Protein 8GBE (pdb70)

Nearest PDB structures (foldseek):
  8gbe-assembly1_A  TM=1.005E+00  e=2.875E-32  Eptesipox virus
  6kn0-assembly1_E  TM=8.855E-01  e=1.151E-07  Homo sapiens
  6kmv-assembly8_P  TM=8.126E-01  e=1.094E-07  Mus musculus
  6kn0-assembly2_F  TM=8.541E-01  e=4.917E-07  Homo sapiens
  6kmv-assembly13_a  TM=8.045E-01  e=4.455E-06  Mus musculus

Secondary structure (DSSP, 8-state):
-EEE---HHHHHHHHHS--HHHHHHHHHHHHHHHTTS-HHHHHHHHHHHHHHTT-HHHHHHHHHHHHHT-GGG--SHHHHHHHHHHT-STT----HHHHHHHHHHHHHHHTS-HHHHHHHHHHTT-HHHHHHHHHHHHHHHHHHTT--EEEEEE--GGGGSS---THHHHTTT-EEETTEEEE-GGGHHHHHHHHHHHHHHHHH-

Structure (mmCIF, N/CA/C/O backbone):
data_8GBE
#
_entry.id   8GBE
#
_cell.length_a   64.465
_cell.length_b   74.140
_cell.length_c   95.599
_cell.angle_alpha   90.000
_cell.angle_beta   90.000
_cell.angle_gamma   90.000
#
_symmetry.space_group_name_H-M   'C 2 2 21'
#
loop_
_entity.id
_entity.type
_entity.pdbx_description
1 polymer 'Protein A47'
2 water water
#
loop_
_atom_site.group_PDB
_atom_site.id
_atom_site.type_symbol
_atom_site.label_atom_id
_atom_site.label_alt_id
_atom_site.label_comp_id
_atom_site.label_asym_id
_atom_site.label_entity_id
_atom_site.label_seq_id
_atom_site.pdbx_PDB_ins_code
_atom_site.Cartn_x
_atom_site.Cartn_y
_atom_site.Cartn_z
_atom_site.occupancy
_atom_site.B_iso_or_equiv
_atom_site.auth_seq_id
_atom_site.auth_comp_id
_atom_site.auth_asym_id
_atom_site.auth_atom_id
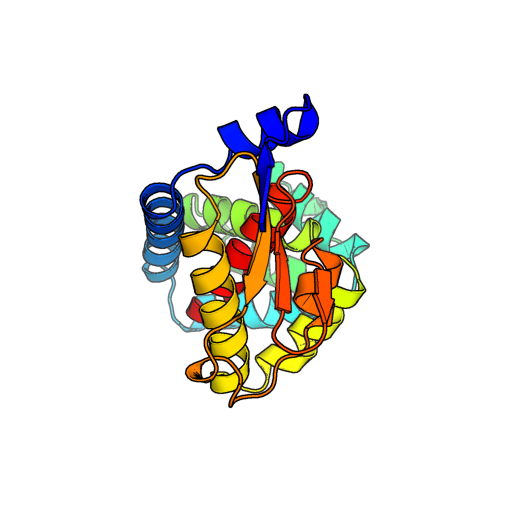_atom_site.pdbx_PDB_model_num
ATOM 1 N N . ASN A 1 3 ? 13.51263 56.65218 55.18162 1.000 75.13890 13 ASN A N 1
ATOM 2 C CA . ASN A 1 3 ? 12.09157 56.55847 55.49718 1.000 75.06008 13 ASN A CA 1
ATOM 3 C C . ASN A 1 3 ? 11.49423 55.38325 54.74834 1.000 65.17651 13 ASN A C 1
ATOM 4 O O . ASN A 1 3 ? 11.59716 55.33249 53.53133 1.000 55.44354 13 ASN A O 1
ATOM 9 N N . ALA A 1 4 ? 10.86830 54.45052 55.46928 1.000 61.33096 14 ALA A N 1
ATOM 10 C CA . ALA A 1 4 ? 10.21835 53.30544 54.84271 1.000 59.68863 14 ALA A CA 1
ATOM 11 C C . ALA A 1 4 ? 8.99300 52.90366 55.65086 1.000 61.13732 14 ALA A C 1
ATOM 12 O O . ALA A 1 4 ? 8.99476 52.99808 56.87931 1.000 58.96238 14 ALA A O 1
ATOM 14 N N . VAL A 1 5 ? 7.94813 52.45476 54.95925 1.000 58.26036 15 VAL A N 1
ATOM 15 C CA . VAL A 1 5 ? 6.73423 51.96803 55.61081 1.000 58.00898 15 VAL A CA 1
ATOM 16 C C . VAL A 1 5 ? 6.29246 50.68662 54.91950 1.000 52.83814 15 VAL A C 1
ATOM 17 O O . VAL A 1 5 ? 6.24204 50.62551 53.68625 1.000 43.04044 15 VAL A O 1
ATOM 21 N N . THR A 1 6 ? 5.97281 49.66487 55.71451 1.000 52.32527 16 THR A N 1
ATOM 22 C CA . THR A 1 6 ? 5.48695 48.40712 55.16460 1.000 56.17831 16 THR A CA 1
ATOM 23 C C . THR A 1 6 ? 4.27999 48.67161 54.28146 1.000 54.36233 16 THR A C 1
ATOM 24 O O . THR A 1 6 ? 3.41514 49.48565 54.61311 1.000 48.89819 16 THR A O 1
ATOM 28 N N . HIS A 1 7 ? 4.23032 47.97918 53.14404 1.000 49.27162 17 HIS A N 1
ATOM 29 C CA . HIS A 1 7 ? 3.24443 48.25839 52.09622 1.000 51.99360 17 HIS A CA 1
ATOM 30 C C . HIS A 1 7 ? 2.68855 46.91977 51.61527 1.000 43.02306 17 HIS A C 1
ATOM 31 O O . HIS A 1 7 ? 3.26353 46.28827 50.72578 1.000 40.50901 17 HIS A O 1
ATOM 38 N N . VAL A 1 8 ? 1.55070 46.51143 52.17425 1.000 39.54413 18 VAL A N 1
ATOM 39 C CA . VAL A 1 8 ? 0.92166 45.23671 51.83567 1.000 38.74602 18 VAL A CA 1
ATOM 40 C C . VAL A 1 8 ? -0.44422 45.51309 51.21715 1.000 39.51459 18 VAL A C 1
ATOM 41 O O . VAL A 1 8 ? -1.38650 45.89743 51.91353 1.000 42.63250 18 VAL A O 1
ATOM 45 N N . SER A 1 9 ? -0.55558 45.32678 49.90289 1.000 33.19859 19 SER A N 1
ATOM 46 C CA . SER A 1 9 ? -1.84287 45.22905 49.23680 1.000 34.99018 19 SER A CA 1
ATOM 47 C C . SER A 1 9 ? -1.77546 44.04071 48.31110 1.000 29.36794 19 SER A C 1
ATOM 48 O O . SER A 1 9 ? -0.69789 43.53214 48.04112 1.000 27.02145 19 SER A O 1
ATOM 51 N N . ALA A 1 10 ? -2.91696 43.61285 47.78320 1.000 27.03388 20 ALA A N 1
ATOM 52 C CA . ALA A 1 10 ? -2.85548 42.51380 46.82542 1.000 26.86574 20 ALA A CA 1
ATOM 53 C C . ALA A 1 10 ? -1.91874 42.86481 45.68442 1.000 23.51922 20 ALA A C 1
ATOM 54 O O . ALA A 1 10 ? -1.14445 42.02340 45.21094 1.000 24.75955 20 ALA A O 1
ATOM 56 N N . ASN A 1 11 ? -1.95156 44.11488 45.23270 1.000 22.98450 21 ASN A N 1
ATOM 57 C CA . ASN A 1 11 ? -1.14811 44.50683 44.07890 1.000 23.29575 21 ASN A CA 1
ATOM 58 C C . ASN A 1 11 ? 0.34477 44.52016 44.40977 1.000 21.83210 21 ASN A C 1
ATOM 59 O O . ASN A 1 11 ? 1.16375 44.04810 43.60892 1.000 21.06860 21 ASN A O 1
ATOM 64 N N . SER A 1 12 ? 0.72472 45.02509 45.58208 1.000 22.80115 22 SER A N 1
ATOM 65 C CA . SER A 1 12 ? 2.14021 44.96465 45.95532 1.000 22.70485 22 SER A CA 1
ATOM 66 C C . SER A 1 12 ? 2.60081 43.53217 46.18928 1.000 22.83145 22 SER A C 1
ATOM 67 O O . SER A 1 12 ? 3.73520 43.19657 45.81899 1.000 23.27654 22 SER A O 1
ATOM 70 N N . ILE A 1 13 ? 1.71690 42.67522 46.72005 1.000 23.68435 23 ILE A N 1
ATOM 71 C CA . ILE A 1 13 ? 2.06906 41.27064 46.90400 1.000 25.17342 23 ILE A CA 1
ATOM 72 C C . ILE A 1 13 ? 2.34219 40.59986 45.57553 1.000 22.99455 23 ILE A C 1
ATOM 73 O O . ILE A 1 13 ? 3.34942 39.88845 45.43850 1.000 24.83385 23 ILE A O 1
ATOM 78 N N . ARG A 1 14 ? 1.43227 40.75584 44.59856 1.000 21.55128 24 ARG A N 1
ATOM 79 C CA . ARG A 1 14 ? 1.64712 40.17987 43.27281 1.000 21.25668 24 ARG A CA 1
ATOM 80 C C . ARG A 1 14 ? 3.00892 40.55756 42.74099 1.000 20.37141 24 ARG A C 1
ATOM 81 O O . ARG A 1 14 ? 3.75200 39.70820 42.23127 1.000 23.55549 24 ARG A O 1
ATOM 89 N N . GLN A 1 15 ? 3.33337 41.83884 42.78814 1.000 19.25604 25 GLN A N 1
ATOM 90 C CA . GLN A 1 15 ? 4.57543 42.27546 42.16150 1.000 19.58908 25 GLN A CA 1
ATOM 91 C C . GLN A 1 15 ? 5.79745 41.85663 42.96563 1.000 20.38553 25 GLN A C 1
ATOM 92 O O . GLN A 1 15 ? 6.87597 41.65176 42.37395 1.000 23.87587 25 GLN A O 1
ATOM 98 N N . HIS A 1 16 ? 5.64288 41.63894 44.26616 1.000 21.09757 26 HIS A N 1
ATOM 99 C CA . HIS A 1 16 ? 6.73073 41.12527 45.09330 1.000 21.76511 26 HIS A CA 1
ATOM 100 C C . HIS A 1 16 ? 7.00136 39.65903 44.79998 1.000 23.62960 26 HIS A C 1
ATOM 101 O O . HIS A 1 16 ? 8.16273 39.23457 44.81255 1.000 26.71757 26 HIS A O 1
ATOM 108 N N . ILE A 1 17 ? 5.95331 38.86859 44.52240 1.000 23.36553 27 ILE A N 1
ATOM 109 C CA . ILE A 1 17 ? 6.18256 37.48213 44.11658 1.000 22.67532 27 ILE A CA 1
ATOM 110 C C . ILE A 1 17 ? 6.95447 37.45545 42.79557 1.000 23.33202 27 ILE A C 1
ATOM 111 O O . ILE A 1 17 ? 7.83771 36.60699 42.60999 1.000 27.75469 27 ILE A O 1
ATOM 116 N N . LEU A 1 18 ? 6.66552 38.38877 41.87210 1.000 22.13477 28 LEU A N 1
ATOM 117 C CA . LEU A 1 18 ? 7.38131 38.42942 40.59950 1.000 23.79947 28 LEU A CA 1
ATOM 118 C C . LEU A 1 18 ? 8.82574 38.89232 40.77879 1.000 26.09478 28 LEU A C 1
ATOM 119 O O . LEU A 1 18 ? 9.72383 38.37588 40.10378 1.000 28.39029 28 LEU A O 1
ATOM 124 N N . PHE A 1 19 ? 9.07159 39.87861 41.65093 1.000 21.96587 29 PHE A N 1
ATOM 125 C CA . PHE A 1 19 ? 10.39260 40.54982 41.73901 1.000 20.77044 29 PHE A CA 1
ATOM 126 C C . PHE A 1 19 ? 10.70297 40.77013 43.21266 1.000 23.35052 29 PHE A C 1
ATOM 127 O O . PHE A 1 19 ? 10.17937 41.70863 43.81556 1.000 23.92128 29 PHE A O 1
ATOM 135 N N . ASN A 1 20 ? 11.60374 39.94989 43.77416 1.000 22.66173 30 ASN A N 1
ATOM 136 C CA . ASN A 1 20 ? 12.02798 40.14753 45.16167 1.000 23.19501 30 ASN A CA 1
ATOM 137 C C . ASN A 1 20 ? 13.51136 39.89072 45.36903 1.000 23.41117 30 ASN A C 1
ATOM 138 O O . ASN A 1 20 ? 13.97350 39.95084 46.52133 1.000 26.46963 30 ASN A O 1
ATOM 143 N N . ASN A 1 21 ? 14.27915 39.61806 44.30753 1.000 24.14475 31 ASN A N 1
ATOM 144 C CA . ASN A 1 21 ? 15.66558 39.17529 44.47272 1.000 25.19546 31 ASN A CA 1
ATOM 145 C C . ASN A 1 21 ? 16.46538 39.68449 43.28237 1.000 25.12190 31 ASN A C 1
ATOM 146 O O . ASN A 1 21 ? 16.21399 39.25489 42.14984 1.000 26.05689 31 ASN A O 1
ATOM 151 N N . PHE A 1 22 ? 17.39772 40.60942 43.51454 1.000 24.30354 32 PHE A N 1
ATOM 152 C CA . PHE A 1 22 ? 18.12001 41.16543 42.38223 1.000 25.78931 32 PHE A CA 1
ATOM 153 C C . PHE A 1 22 ? 18.98211 40.11777 41.68055 1.000 28.42130 32 PHE A C 1
ATOM 154 O O . PHE A 1 22 ? 19.11197 40.15271 40.44249 1.000 29.71707 32 PHE A O 1
ATOM 162 N N . GLU A 1 23 ? 19.64058 39.24703 42.44375 1.000 34.94041 33 GLU A N 1
ATOM 163 C CA . GLU A 1 23 ? 20.50261 38.24286 41.82625 1.000 38.31943 33 GLU A CA 1
ATOM 164 C C . GLU A 1 23 ? 19.71570 37.38309 40.85246 1.000 36.65799 33 GLU A C 1
ATOM 165 O O . GLU A 1 23 ? 20.17382 37.10348 39.74058 1.000 34.90572 33 GLU A O 1
ATOM 171 N N . THR A 1 24 ? 18.50728 36.98686 41.24196 1.000 30.90780 34 THR A N 1
ATOM 172 C CA . THR A 1 24 ? 17.66269 36.17776 40.37878 1.000 32.05683 34 THR A CA 1
ATOM 173 C C . THR A 1 24 ? 17.25239 36.93600 39.12838 1.000 33.46190 34 THR A C 1
ATOM 174 O O . THR A 1 24 ? 17.29647 36.39505 38.01535 1.000 33.81065 34 THR A O 1
ATOM 178 N N . LEU A 1 25 ? 16.80943 38.18034 39.29567 1.000 28.11121 35 LEU A N 1
ATOM 179 C CA . LEU A 1 25 ? 16.45844 38.99688 38.14314 1.000 27.53078 35 LEU A CA 1
ATOM 180 C C . LEU A 1 25 ? 17.64599 39.15701 37.20447 1.000 31.35683 35 LEU A C 1
ATOM 181 O O . LEU A 1 25 ? 17.49856 39.05502 35.98062 1.000 29.08078 35 LEU A O 1
ATOM 186 N N . HIS A 1 26 ? 18.82824 39.39541 37.75784 1.000 31.76602 36 HIS A N 1
ATOM 187 C CA . HIS A 1 26 ? 19.98469 39.63047 36.90764 1.000 39.02560 36 HIS A CA 1
ATOM 188 C C . HIS A 1 26 ? 20.41983 38.35095 36.20494 1.000 40.46045 36 HIS A C 1
ATOM 189 O O . HIS A 1 26 ? 20.84438 38.39524 35.04419 1.000 39.89472 36 HIS A O 1
ATOM 196 N N . LYS A 1 27 ? 20.27900 37.20165 36.86284 1.000 42.36445 37 LYS A N 1
ATOM 197 C CA . LYS A 1 27 ? 20.59732 35.94725 36.18637 1.000 46.20197 37 LYS A CA 1
ATOM 198 C C . LYS A 1 27 ? 19.61302 35.66301 35.05666 1.000 42.87582 37 LYS A C 1
ATOM 199 O O . LYS A 1 27 ? 20.00464 35.15487 33.99782 1.000 44.20751 37 LYS A O 1
ATOM 205 N N . ASP A 1 28 ? 18.33332 35.99124 35.25666 1.000 34.16737 38 ASP A N 1
ATOM 206 C CA . ASP A 1 28 ? 17.35678 35.81607 34.19208 1.000 35.24762 38 ASP A CA 1
ATOM 207 C C . ASP A 1 28 ? 17.68910 36.70057 33.00268 1.000 36.15338 38 ASP A C 1
ATOM 208 O O . ASP A 1 28 ? 17.52181 36.29127 31.84882 1.000 37.96169 38 ASP A O 1
ATOM 213 N N . ILE A 1 29 ? 18.14224 37.93176 33.26358 1.000 32.12200 39 ILE A N 1
ATOM 214 C CA . ILE A 1 29 ? 18.48318 38.82328 32.16216 1.000 33.05531 39 ILE A CA 1
ATOM 215 C C . ILE A 1 29 ? 19.72752 38.32983 31.43961 1.000 36.80970 39 ILE A C 1
ATOM 216 O O . ILE A 1 29 ? 19.79531 38.35436 30.20384 1.000 37.89163 39 ILE A O 1
ATOM 221 N N . GLN A 1 30 ? 20.72994 37.88227 32.19141 1.000 40.45388 40 GLN A N 1
ATOM 222 C CA . GLN A 1 30 ? 21.92070 37.30853 31.57306 1.000 45.78412 40 GLN A CA 1
ATOM 223 C C . GLN A 1 30 ? 21.57029 36.13459 30.66667 1.000 48.09708 40 GLN A C 1
ATOM 224 O O . GLN A 1 30 ? 22.21227 35.94000 29.62571 1.000 50.29888 40 GLN A O 1
ATOM 230 N N . SER A 1 31 ? 20.55318 35.35035 31.03098 1.000 43.57845 41 SER A N 1
ATOM 231 C CA . SER A 1 31 ? 20.19673 34.20205 30.20582 1.000 45.55888 41 SER A CA 1
ATOM 232 C C . SER A 1 31 ? 19.58584 34.63961 28.88444 1.000 44.76534 41 SER A C 1
ATOM 233 O O . SER A 1 31 ? 19.70668 33.92758 27.88276 1.000 47.09693 41 SER A O 1
ATOM 236 N N . LYS A 1 32 ? 18.93281 35.80513 28.86029 1.000 37.11506 42 LYS A N 1
ATOM 237 C CA . LYS A 1 32 ? 18.44236 36.35397 27.60199 1.000 40.20220 42 LYS A CA 1
ATOM 238 C C . LYS A 1 32 ? 19.57101 36.96677 26.79516 1.000 41.72642 42 LYS A C 1
ATOM 239 O O . LYS A 1 32 ? 19.54206 36.92055 25.56246 1.000 47.64980 42 LYS A O 1
ATOM 245 N N . ILE A 1 33 ? 20.57309 37.52970 27.46796 1.000 44.73185 43 ILE A N 1
ATOM 246 C CA . ILE A 1 33 ? 21.67674 38.17697 26.76638 1.000 54.01657 43 ILE A CA 1
ATOM 247 C C . ILE A 1 33 ? 22.60218 37.14531 26.12874 1.000 60.11705 43 ILE A C 1
ATOM 248 O O . ILE A 1 33 ? 23.11714 37.35469 25.02285 1.000 62.42101 43 ILE A O 1
ATOM 253 N N . ASP A 1 34 ? 22.83497 36.02001 26.81001 1.000 56.74101 44 ASP A N 1
ATOM 254 C CA . ASP A 1 34 ? 23.61249 34.94358 26.19980 1.000 63.15916 44 ASP A CA 1
ATOM 255 C C . ASP A 1 34 ? 22.89179 34.37026 24.99093 1.000 61.61878 44 ASP A C 1
ATOM 256 O O . ASP A 1 34 ? 23.52964 33.85066 24.06817 1.000 61.34150 44 ASP A O 1
ATOM 261 N N . LEU A 1 35 ? 21.56388 34.44784 24.99352 1.000 56.93571 45 LEU A N 1
ATOM 262 C CA . LEU A 1 35 ? 20.76993 34.09248 23.82548 1.000 52.23908 45 LEU A CA 1
ATOM 263 C C . LEU A 1 35 ? 21.04991 35.04246 22.66141 1.000 50.69256 45 LEU A C 1
ATOM 264 O O . LEU A 1 35 ? 21.14450 34.60750 21.50903 1.000 53.48021 45 LEU A O 1
ATOM 269 N N . VAL A 1 36 ? 21.18414 36.34352 22.94544 1.000 44.48169 46 VAL A N 1
ATOM 270 C CA . VAL A 1 36 ? 21.58143 37.31474 21.92527 1.000 48.89061 46 VAL A CA 1
ATOM 271 C C . VAL A 1 36 ? 22.93588 36.96320 21.33278 1.000 53.68523 46 VAL A C 1
ATOM 272 O O . VAL A 1 36 ? 23.16635 37.14454 20.13140 1.000 55.89599 46 VAL A O 1
ATOM 276 N N . ASN A 1 37 ? 23.86198 36.47683 22.16581 1.000 55.92920 47 ASN A N 1
ATOM 277 C CA . ASN A 1 37 ? 25.18766 36.09693 21.68798 1.000 61.84055 47 ASN A CA 1
ATOM 278 C C . ASN A 1 37 ? 25.12883 34.98742 20.65366 1.000 63.59813 47 ASN A C 1
ATOM 279 O O . ASN A 1 37 ? 26.16093 34.65112 20.06698 1.000 68.80399 47 ASN A O 1
ATOM 284 N N . THR A 1 38 ? 23.95428 34.40969 20.42726 1.000 66.16000 48 THR A N 1
ATOM 285 C CA . THR A 1 38 ? 23.75924 33.41519 19.38561 1.000 70.47833 48 THR A CA 1
ATOM 286 C C . THR A 1 38 ? 23.49509 34.03859 18.01317 1.000 71.72875 48 THR A C 1
ATOM 287 O O . THR A 1 38 ? 23.62698 33.34312 16.99853 1.000 78.44944 48 THR A O 1
ATOM 291 N N . PHE A 1 39 ? 23.20562 35.34011 17.95210 1.000 59.70972 49 PHE A N 1
ATOM 292 C CA . PHE A 1 39 ? 22.92829 36.03903 16.70114 1.000 56.61145 49 PHE A CA 1
ATOM 293 C C . PHE A 1 39 ? 24.21434 36.59131 16.09178 1.000 57.25170 49 PHE A C 1
ATOM 294 O O . PHE A 1 39 ? 25.15403 36.96102 16.80234 1.000 56.26792 49 PHE A O 1
ATOM 302 N N . THR A 1 40 ? 24.22637 36.69394 14.76098 1.000 52.90564 50 THR A N 1
ATOM 303 C CA . THR A 1 40 ? 25.28803 37.40846 14.07247 1.000 57.93222 50 THR A CA 1
ATOM 304 C C . THR A 1 40 ? 25.14545 38.90851 14.31116 1.000 62.82998 50 THR A C 1
ATOM 305 O O . THR A 1 40 ? 24.05714 39.39294 14.63165 1.000 63.30709 50 THR A O 1
ATOM 309 N N . PRO A 1 41 ? 26.23486 39.67014 14.16284 1.000 62.42396 51 PRO A N 1
ATOM 310 C CA . PRO A 1 41 ? 26.12918 41.12888 14.34242 1.000 60.25558 51 PRO A CA 1
ATOM 311 C C . PRO A 1 41 ? 25.15732 41.78461 13.37952 1.000 55.13457 51 PRO A C 1
ATOM 312 O O . PRO A 1 41 ? 24.50232 42.77116 13.73743 1.000 50.23209 51 PRO A O 1
ATOM 316 N N . GLN A 1 42 ? 25.04339 41.26205 12.16119 1.000 54.31401 52 GLN A N 1
ATOM 317 C CA . GLN A 1 42 ? 24.10544 41.83504 11.20706 1.000 57.41318 52 GLN A CA 1
ATOM 318 C C . GLN A 1 42 ? 22.66361 41.57426 11.62818 1.000 51.49274 52 GLN A C 1
ATOM 319 O O . GLN A 1 42 ? 21.79180 42.42249 11.41779 1.000 52.71857 52 GLN A O 1
ATOM 325 N N . THR A 1 43 ? 22.40085 40.41897 12.24629 1.000 51.50232 53 THR A N 1
ATOM 326 C CA . THR A 1 43 ? 21.06911 40.13121 12.78295 1.000 49.76376 53 THR A CA 1
ATOM 327 C C . THR A 1 43 ? 20.73342 41.04705 13.95524 1.000 44.10284 53 THR A C 1
ATOM 328 O O . THR A 1 43 ? 19.63861 41.63294 14.01507 1.000 40.37355 53 THR A O 1
ATOM 332 N N . LYS A 1 44 ? 21.65348 41.15816 14.91656 1.000 39.01161 54 LYS A N 1
ATOM 333 C CA . LYS A 1 44 ? 21.44994 42.06586 16.04457 1.000 41.74510 54 LYS A CA 1
ATOM 334 C C . LYS A 1 44 ? 21.17492 43.48134 15.56104 1.000 40.27216 54 LYS A C 1
ATOM 335 O O . LYS A 1 44 ? 20.27501 44.15869 16.07368 1.000 35.48703 54 LYS A O 1
ATOM 341 N N . ASN A 1 45 ? 21.92497 43.92563 14.55250 1.000 41.26953 55 ASN A N 1
ATOM 342 C CA . ASN A 1 45 ? 21.78059 45.27373 14.01792 1.000 42.74899 55 ASN A CA 1
ATOM 343 C C . ASN A 1 45 ? 20.42742 45.46123 13.34317 1.000 40.53511 55 ASN A C 1
ATOM 344 O O . ASN A 1 45 ? 19.74821 46.47186 13.56068 1.000 39.05745 55 ASN A O 1
ATOM 349 N N . LEU A 1 46 ? 20.03091 44.50209 12.50317 1.000 38.23479 56 LEU A N 1
ATOM 350 C CA . LEU A 1 46 ? 18.73407 44.57771 11.83190 1.000 40.54617 56 LEU A CA 1
ATOM 351 C C . LEU A 1 46 ? 17.59945 44.65502 12.84504 1.000 37.12281 56 LEU A C 1
ATOM 352 O O . LEU A 1 46 ? 16.69517 45.49447 12.72782 1.000 39.02823 56 LEU A O 1
ATOM 357 N N . ILE A 1 47 ? 17.64287 43.79579 13.86606 1.000 37.45180 57 ILE A N 1
ATOM 358 C CA . ILE A 1 47 ? 16.58212 43.75431 14.87177 1.000 33.50705 57 ILE A CA 1
ATOM 359 C C . ILE A 1 47 ? 16.53374 45.05477 15.66399 1.000 38.17936 57 ILE A C 1
ATOM 360 O O . ILE A 1 47 ? 15.46838 45.66414 15.83685 1.000 33.75270 57 ILE A O 1
ATOM 365 N N . PHE A 1 48 ? 17.68391 45.47968 16.19257 1.000 35.11268 58 PHE A N 1
ATOM 366 C CA . PHE A 1 48 ? 17.72208 46.69314 17.00750 1.000 39.11363 58 PHE A CA 1
ATOM 367 C C . PHE A 1 48 ? 17.20756 47.89686 16.22935 1.000 36.62993 58 PHE A C 1
ATOM 368 O O . PHE A 1 48 ? 16.35669 48.65478 16.71872 1.000 37.12557 58 PHE A O 1
ATOM 376 N N . ARG A 1 49 ? 17.71014 48.09843 15.01107 1.000 36.29694 59 ARG A N 1
ATOM 377 C CA . ARG A 1 49 ? 17.30693 49.29267 14.27581 1.000 35.98257 59 ARG A CA 1
ATOM 378 C C . ARG A 1 49 ? 15.84574 49.21314 13.84010 1.000 35.56885 59 ARG A C 1
ATOM 379 O O . ARG A 1 49 ? 15.11216 50.20468 13.93887 1.000 36.04039 59 ARG A O 1
ATOM 387 N N . ASN A 1 50 ? 15.38295 48.03321 13.41082 1.000 31.91650 60 ASN A N 1
ATOM 388 C CA . ASN A 1 50 ? 13.97147 47.92018 13.04386 1.000 30.52523 60 ASN A CA 1
ATOM 389 C C . ASN A 1 50 ? 13.04718 48.10021 14.24936 1.000 28.04938 60 ASN A C 1
ATOM 390 O O . ASN A 1 50 ? 11.98164 48.70162 14.10741 1.000 27.36840 60 ASN A O 1
ATOM 395 N N . LEU A 1 51 ? 13.40158 47.54473 15.42620 1.000 27.21633 61 LEU A N 1
ATOM 396 C CA . LEU A 1 51 ? 12.56029 47.71466 16.61395 1.000 25.19383 61 LEU A CA 1
ATOM 397 C C . LEU A 1 51 ? 12.41261 49.17988 17.00511 1.000 31.35050 61 LEU A C 1
ATOM 398 O O . LEU A 1 51 ? 11.34963 49.59430 17.47420 1.000 27.25593 61 LEU A O 1
ATOM 403 N N . LEU A 1 52 ? 13.48155 49.97411 16.85528 1.000 30.53418 62 LEU A N 1
ATOM 404 C CA . LEU A 1 52 ? 13.37551 51.38398 17.21178 1.000 28.67582 62 LEU A CA 1
ATOM 405 C C . LEU A 1 52 ? 12.36812 52.11999 16.34332 1.000 31.31782 62 LEU A C 1
ATOM 406 O O . LEU A 1 52 ? 11.77206 53.10451 16.78697 1.000 37.44337 62 LEU A O 1
ATOM 411 N N . ILE A 1 53 ? 12.16625 51.67311 15.10745 1.000 28.53226 63 ILE A N 1
ATOM 412 C CA . ILE A 1 53 ? 11.12974 52.25482 14.26958 1.000 29.81274 63 ILE A CA 1
ATOM 413 C C . ILE A 1 53 ? 9.75881 51.71893 14.65142 1.000 27.02828 63 ILE A C 1
ATOM 414 O O . ILE A 1 53 ? 8.76795 52.45908 14.68594 1.000 27.07945 63 ILE A O 1
ATOM 419 N N . VAL A 1 54 ? 9.66125 50.42542 14.95296 1.000 24.82129 64 VAL A N 1
ATOM 420 C CA . VAL A 1 54 ? 8.35916 49.85390 15.26332 1.000 22.96688 64 VAL A CA 1
ATOM 421 C C . VAL A 1 54 ? 7.75844 50.49628 16.50690 1.000 25.40898 64 VAL A C 1
ATOM 422 O O . VAL A 1 54 ? 6.54211 50.70751 16.57807 1.000 23.93244 64 VAL A O 1
ATOM 426 N N . ILE A 1 55 ? 8.59276 50.83608 17.49280 1.000 26.91760 65 ILE A N 1
ATOM 427 C CA . ILE A 1 55 ? 8.04943 51.42471 18.72119 1.000 27.93376 65 ILE A CA 1
ATOM 428 C C . ILE A 1 55 ? 7.54634 52.85704 18.53730 1.000 27.89407 65 ILE A C 1
ATOM 429 O O . ILE A 1 55 ? 6.92671 53.40823 19.45344 1.000 33.72784 65 ILE A O 1
ATOM 434 N N . THR A 1 56 ? 7.73360 53.46435 17.35409 1.000 25.73830 66 THR A N 1
ATOM 435 C CA . THR A 1 56 ? 7.01448 54.70890 17.06101 1.000 25.49614 66 THR A CA 1
ATOM 436 C C . THR A 1 56 ? 5.50152 54.54103 16.95972 1.000 25.36071 66 THR A C 1
ATOM 437 O O . THR A 1 56 ? 4.78733 55.54758 16.94405 1.000 27.65052 66 THR A O 1
ATOM 441 N N . ASN A 1 57 ? 4.97251 53.31277 16.86226 1.000 22.69904 67 ASN A N 1
ATOM 442 C CA . ASN A 1 57 ? 3.53815 53.13292 16.69479 1.000 21.25030 67 ASN A CA 1
ATOM 443 C C . ASN A 1 57 ? 3.10949 51.90636 17.49244 1.000 20.33287 67 ASN A C 1
ATOM 444 O O . ASN A 1 57 ? 3.47181 50.76978 17.14869 1.000 21.15408 67 ASN A O 1
ATOM 449 N N . SER A 1 58 ? 2.38038 52.14346 18.58519 1.000 18.65702 68 SER A N 1
ATOM 450 C CA . SER A 1 58 ? 1.95013 51.06654 19.46485 1.000 17.83576 68 SER A CA 1
ATOM 451 C C . SER A 1 58 ? 1.11164 50.03487 18.73767 1.000 18.91871 68 SER A C 1
ATOM 452 O O . SER A 1 58 ? 1.15208 48.86630 19.11208 1.000 17.88580 68 SER A O 1
ATOM 455 N N . TYR A 1 59 ? 0.35210 50.44653 17.70964 1.000 17.99751 69 TYR A N 1
ATOM 456 C CA . TYR A 1 59 ? -0.49998 49.51681 16.99664 1.000 16.49565 69 TYR A CA 1
ATOM 457 C C . TYR A 1 59 ? 0.35978 48.51843 16.24327 1.000 16.40138 69 TYR A C 1
ATOM 458 O O . TYR A 1 59 ? 0.12618 47.28433 16.32870 1.000 16.94219 69 TYR A O 1
ATOM 467 N N . HIS A 1 60 ? 1.35477 49.01038 15.50634 1.000 16.07595 70 HIS A N 1
ATOM 468 C CA . HIS A 1 60 ? 2.21733 48.08420 14.78058 1.000 17.17321 70 HIS A CA 1
ATOM 469 C C . HIS A 1 60 ? 3.03085 47.21237 15.71570 1.000 16.47258 70 HIS A C 1
ATOM 470 O O . HIS A 1 60 ? 3.25454 46.03827 15.40998 1.000 17.26549 70 HIS A O 1
ATOM 477 N N . LEU A 1 61 ? 3.48515 47.76000 16.84737 1.000 17.56095 71 LEU A N 1
ATOM 478 C CA . LEU A 1 61 ? 4.23135 46.96151 17.81545 1.000 16.36774 71 LEU A CA 1
ATOM 479 C C . LEU A 1 61 ? 3.36297 45.84098 18.36852 1.000 16.91538 71 LEU A C 1
ATOM 480 O O . LEU A 1 61 ? 3.84426 44.70904 18.54557 1.000 16.89226 71 LEU A O 1
ATOM 485 N N . GLN A 1 62 ? 2.07696 46.12073 18.65174 1.000 16.20911 72 GLN A N 1
ATOM 486 C CA . GLN A 1 62 ? 1.20034 45.06763 19.14733 1.000 16.49931 72 GLN A CA 1
ATOM 487 C C . GLN A 1 62 ? 1.03479 43.95417 18.11094 1.000 16.41166 72 GLN A C 1
ATOM 488 O O . GLN A 1 62 ? 0.94587 42.76985 18.46196 1.000 17.07763 72 GLN A O 1
ATOM 494 N N . ASN A 1 63 ? 0.93483 44.31158 16.83586 1.000 15.89076 73 ASN A N 1
ATOM 495 C CA . ASN A 1 63 ? 0.75375 43.29527 15.81083 1.000 15.28383 73 ASN A CA 1
ATOM 496 C C . ASN A 1 63 ? 1.99211 42.43883 15.65513 1.000 17.11084 73 ASN A C 1
ATOM 497 O O . ASN A 1 63 ? 1.87411 41.22688 15.38831 1.000 16.73275 73 ASN A O 1
ATOM 502 N N . LEU A 1 64 ? 3.17201 43.04173 15.80575 1.000 16.96643 74 LEU A N 1
ATOM 503 C CA . LEU A 1 64 ? 4.42339 42.26991 15.85459 1.000 17.00925 74 LEU A CA 1
ATOM 504 C C . LEU A 1 64 ? 4.38822 41.26029 16.99541 1.000 15.37549 74 LEU A C 1
ATOM 505 O O . LEU A 1 64 ? 4.75708 40.07877 16.79773 1.000 16.70970 74 LEU A O 1
ATOM 510 N N . LEU A 1 65 ? 3.93547 41.68483 18.20509 1.000 16.52060 75 LEU A N 1
ATOM 511 C CA . LEU A 1 65 ? 3.85730 40.74887 19.32690 1.000 15.65051 75 LEU A CA 1
ATOM 512 C C . LEU A 1 65 ? 2.89270 39.61911 19.01948 1.000 17.08497 75 LEU A C 1
ATOM 513 O O . LEU A 1 65 ? 3.19331 38.44893 19.29640 1.000 18.09352 75 LEU A O 1
ATOM 518 N N . ASP A 1 66 ? 1.72064 39.9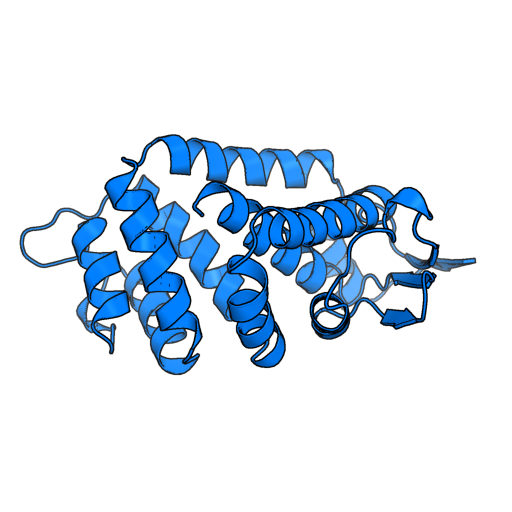3675 18.44150 1.000 17.29006 76 ASP A N 1
ATOM 519 C CA . ASP A 1 66 ? 0.76210 38.88106 18.12970 1.000 17.10843 76 ASP A CA 1
ATOM 520 C C . ASP A 1 66 ? 1.33661 37.90974 17.10216 1.000 19.16128 76 ASP A C 1
ATOM 521 O O . ASP A 1 66 ? 1.13355 36.68874 17.21373 1.000 19.98272 76 ASP A O 1
ATOM 526 N N . ALA A 1 67 ? 2.05960 38.42498 16.09348 1.000 17.72570 77 ALA A N 1
ATOM 527 C CA . ALA A 1 67 ? 2.64038 37.54313 15.07721 1.000 18.49347 77 ALA A CA 1
ATOM 528 C C . ALA A 1 67 ? 3.63067 36.58739 15.71673 1.000 19.45134 77 ALA A C 1
ATOM 529 O O . ALA A 1 67 ? 3.65331 35.38493 15.39609 1.000 19.90343 77 ALA A O 1
ATOM 531 N N . LEU A 1 68 ? 4.44574 37.09799 16.65199 1.000 18.26638 78 LEU A N 1
ATOM 532 C CA . LEU A 1 68 ? 5.44993 36.25768 17.30904 1.000 17.61547 78 LEU A CA 1
ATOM 533 C C . LEU A 1 68 ? 4.78393 35.20296 18.18272 1.000 20.27850 78 LEU A C 1
ATOM 534 O O . LEU A 1 68 ? 5.16088 34.00797 18.16162 1.000 21.99961 78 LEU A O 1
ATOM 539 N N . GLU A 1 69 ? 3.81552 35.63153 18.98191 1.000 20.12321 79 GLU A N 1
ATOM 540 C CA . GLU A 1 69 ? 3.23667 34.73042 19.97264 1.000 19.23050 79 GLU A CA 1
ATOM 541 C C . GLU A 1 69 ? 2.38412 33.66918 19.30432 1.000 24.85447 79 GLU A C 1
ATOM 542 O O . GLU A 1 69 ? 2.29305 32.55043 19.80969 1.000 25.63604 79 GLU A O 1
ATOM 548 N N . GLN A 1 70 ? 1.72636 34.00727 18.19983 1.000 22.75523 80 GLN A N 1
ATOM 549 C CA . GLN A 1 70 ? 0.87935 33.06731 17.48100 1.000 22.96607 80 GLN A CA 1
ATOM 550 C C . GLN A 1 70 ? 1.59068 32.39602 16.32480 1.000 22.67972 80 GLN A C 1
ATOM 551 O O . GLN A 1 70 ? 0.98714 31.53271 15.66088 1.000 24.33548 80 GLN A O 1
ATOM 557 N N . LEU A 1 71 ? 2.86770 32.71708 16.09636 1.000 22.36234 81 LEU A N 1
ATOM 558 C CA . LEU A 1 71 ? 3.63211 32.14140 14.98359 1.000 21.46334 81 LEU A CA 1
ATOM 559 C C . LEU A 1 71 ? 2.89925 32.40117 13.67869 1.000 21.27684 81 LEU A C 1
ATOM 560 O O . LEU A 1 71 ? 2.75576 31.52150 12.82190 1.000 24.19715 81 LEU A O 1
ATOM 565 N N . GLU A 1 72 ? 2.37016 33.63197 13.54302 1.000 21.59501 82 GLU A N 1
ATOM 566 C CA . GLU A 1 72 ? 1.47878 33.96231 12.43737 1.000 23.60758 82 GLU A CA 1
ATOM 567 C C . GLU A 1 72 ? 1.97682 35.25438 11.80658 1.000 21.65248 82 GLU A C 1
ATOM 568 O O . GLU A 1 72 ? 1.56594 36.36069 12.18938 1.000 20.69739 82 GLU A O 1
ATOM 574 N N . PRO A 1 73 ? 2.88204 35.14794 10.84232 1.000 21.24250 83 PRO A N 1
ATOM 575 C CA . PRO A 1 73 ? 3.40678 36.34141 10.17130 1.000 24.37679 83 PRO A CA 1
ATOM 576 C C . PRO A 1 73 ? 2.34967 37.14529 9.42896 1.000 24.72874 83 PRO A C 1
ATOM 577 O O . PRO A 1 73 ? 2.61567 38.30492 9.09507 1.000 24.98819 83 PRO A O 1
ATOM 581 N N . MET A 1 74 ? 1.16436 36.57696 9.17714 1.000 21.79388 84 MET A N 1
ATOM 582 C CA . MET A 1 74 ? 0.09479 37.33397 8.52829 1.000 22.20912 84 MET A CA 1
ATOM 583 C C . MET A 1 74 ? -0.37290 38.51472 9.35412 1.000 23.12798 84 MET A C 1
ATOM 584 O O . MET A 1 74 ? -1.03898 39.40523 8.81289 1.000 22.65019 84 MET A O 1
ATOM 589 N N . TYR A 1 75 ? -0.06233 38.52572 10.65614 1.000 20.67417 85 TYR A N 1
ATOM 590 C CA . TYR A 1 75 ? -0.59192 39.57066 11.52729 1.000 18.01934 85 TYR A CA 1
ATOM 591 C C . TYR A 1 75 ? 0.20005 40.87201 11.51311 1.000 20.34902 85 TYR A C 1
ATOM 592 O O . TYR A 1 75 ? -0.31930 41.86431 12.03951 1.000 20.06262 85 TYR A O 1
ATOM 601 N N . VAL A 1 76 ? 1.40522 40.92467 10.94342 1.000 18.58470 86 VAL A N 1
ATOM 602 C CA . VAL A 1 76 ? 2.13524 42.20508 10.96988 1.000 19.83969 86 VAL A CA 1
ATOM 603 C C . VAL A 1 76 ? 1.54321 43.20509 9.98752 1.000 18.80836 86 VAL A C 1
ATOM 604 O O . VAL A 1 76 ? 0.93870 42.85848 8.95664 1.000 20.00321 86 VAL A O 1
ATOM 608 N N . THR A 1 77 ? 1.71893 44.48122 10.32701 1.000 18.08903 87 THR A N 1
ATOM 609 C CA . THR A 1 77 ? 1.07309 45.56851 9.60367 1.000 18.86535 87 THR A CA 1
ATOM 610 C C . THR A 1 77 ? 2.06242 46.64399 9.16410 1.000 18.57233 87 THR A C 1
ATOM 611 O O . THR A 1 77 ? 1.62934 47.71289 8.73759 1.000 20.94675 87 THR A O 1
ATOM 615 N N . ASP A 1 78 ? 3.35614 46.35294 9.20781 1.000 21.03552 88 ASP A N 1
ATOM 616 C CA . ASP A 1 78 ? 4.39284 47.28849 8.77677 1.000 20.57923 88 ASP A CA 1
ATOM 617 C C . ASP A 1 78 ? 5.61958 46.52679 8.27728 1.000 21.79879 88 ASP A C 1
ATOM 618 O O . ASP A 1 78 ? 5.85663 45.37789 8.65486 1.000 21.52357 88 ASP A O 1
ATOM 623 N N . ALA A 1 79 ? 6.39989 47.18450 7.40095 1.000 24.01332 89 ALA A N 1
ATOM 624 C CA . ALA A 1 79 ? 7.54797 46.55316 6.76191 1.000 21.84402 89 ALA A CA 1
ATOM 625 C C . ALA A 1 79 ? 8.73668 46.39338 7.70723 1.000 21.40673 89 ALA A C 1
ATOM 626 O O . ALA A 1 79 ? 9.60576 45.56990 7.43999 1.000 24.05415 89 ALA A O 1
ATOM 6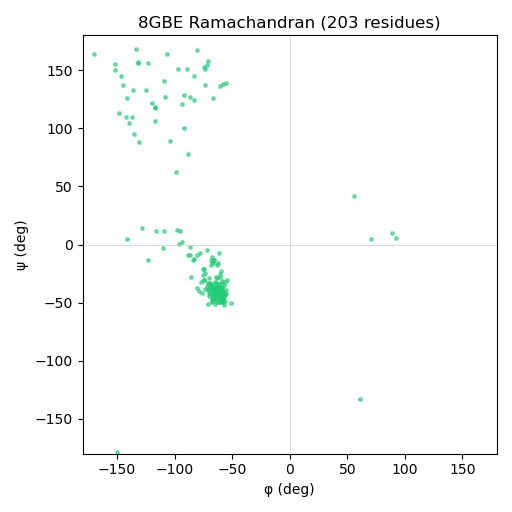28 N N . TYR A 1 80 ? 8.80976 47.16588 8.79962 1.000 23.51816 90 TYR A N 1
ATOM 629 C CA . TYR A 1 80 ? 9.91755 47.01268 9.73087 1.000 22.36763 90 TYR A CA 1
ATOM 630 C C . TYR A 1 80 ? 9.71802 45.76601 10.58868 1.000 20.95386 90 TYR A C 1
ATOM 631 O O . TYR A 1 80 ? 10.64064 44.95634 10.76126 1.000 22.31929 90 TYR A O 1
ATOM 640 N N . SER A 1 81 ? 8.47947 45.54297 11.02990 1.000 21.29737 91 SER A N 1
ATOM 641 C CA . SER A 1 81 ? 8.17138 44.29529 11.70391 1.000 20.52843 91 SER A CA 1
ATOM 642 C C . SER A 1 81 ? 8.30224 43.11954 10.75069 1.000 20.92921 91 SER A C 1
ATOM 643 O O . SER A 1 81 ? 8.77872 42.04043 11.15091 1.000 20.71378 91 SER A O 1
ATOM 646 N N . GLU A 1 82 ? 7.85280 43.28393 9.50332 1.000 21.34030 92 GLU A N 1
ATOM 647 C CA . GLU A 1 82 ? 8.02285 42.19536 8.53699 1.000 20.10601 92 GLU A CA 1
ATOM 648 C C . GLU A 1 82 ? 9.49474 41.81240 8.39280 1.000 24.40041 92 GLU A C 1
ATOM 649 O O . GLU A 1 82 ? 9.83771 40.62187 8.36262 1.000 21.54917 92 GLU A O 1
ATOM 655 N N . ALA A 1 83 ? 10.38171 42.80222 8.31833 1.000 22.23892 93 ALA A N 1
ATOM 656 C CA . ALA A 1 83 ? 11.80801 42.51165 8.17810 1.000 22.97896 93 ALA A CA 1
ATOM 657 C C . ALA A 1 83 ? 12.34399 41.72717 9.37026 1.000 22.86303 93 ALA A C 1
ATOM 658 O O . ALA A 1 83 ? 13.17392 40.81873 9.21683 1.000 23.98206 93 ALA A O 1
ATOM 660 N N . ILE A 1 84 ? 11.89537 42.06781 10.58433 1.000 22.34189 94 ILE A N 1
ATOM 661 C CA . ILE A 1 84 ? 12.28290 41.29277 11.75799 1.000 23.18015 94 ILE A CA 1
ATOM 662 C C . ILE A 1 84 ? 11.85027 39.84201 11.61356 1.000 21.88359 94 ILE A C 1
ATOM 663 O O . ILE A 1 84 ? 12.64127 38.91123 11.86121 1.000 24.34052 94 ILE A O 1
ATOM 668 N N . LEU A 1 85 ? 10.59523 39.62311 11.21280 1.000 21.12361 95 LEU A N 1
ATOM 669 C CA . LEU A 1 85 ? 10.11981 38.24361 11.07222 1.000 21.35824 95 LEU A CA 1
ATOM 670 C C . LEU A 1 85 ? 10.89081 37.50831 9.98805 1.000 22.75763 95 LEU A C 1
ATOM 671 O O . LEU A 1 85 ? 11.17735 36.31376 10.13556 1.000 23.12513 95 LEU A O 1
ATOM 676 N N . ASN A 1 86 ? 11.22121 38.19236 8.89935 1.000 21.64988 96 ASN A N 1
ATOM 677 C CA . ASN A 1 86 ? 11.99325 37.53557 7.84010 1.000 24.44925 96 ASN A CA 1
ATOM 678 C C . ASN A 1 86 ? 13.35810 37.12127 8.35495 1.000 26.92349 96 ASN A C 1
ATOM 679 O O . ASN A 1 86 ? 13.83933 36.04005 8.02066 1.000 29.34496 96 ASN A O 1
ATOM 684 N N . GLU A 1 87 ? 13.97740 37.94157 9.21203 1.000 25.28209 97 GLU A N 1
ATOM 685 C CA . GLU A 1 87 ? 15.31955 37.62416 9.68743 1.000 27.67777 97 GLU A CA 1
ATOM 686 C C . GLU A 1 87 ? 15.32593 36.41487 10.60808 1.000 31.94832 97 GLU A C 1
ATOM 687 O O . GLU A 1 87 ? 16.28706 35.63536 10.59150 1.000 31.11078 97 GLU A O 1
ATOM 693 N N . ILE A 1 88 ? 14.26909 36.21818 11.39660 1.000 27.36192 98 ILE A N 1
ATOM 694 C CA . ILE A 1 88 ? 14.21876 35.09819 12.32850 1.000 26.50900 98 ILE A CA 1
ATOM 695 C C . ILE A 1 88 ? 13.52653 33.87643 11.73682 1.000 26.93342 98 ILE A C 1
ATOM 696 O O . ILE A 1 88 ? 13.35740 32.87878 12.44502 1.000 27.09471 98 ILE A O 1
ATOM 701 N N . GLY A 1 89 ? 13.10003 33.93765 10.48231 1.000 25.14724 99 GLY A N 1
ATOM 702 C CA . GLY A 1 89 ? 12.51342 32.81348 9.75502 1.000 23.50001 99 GLY A CA 1
ATOM 703 C C . GLY A 1 89 ? 11.01761 32.63547 9.87374 1.000 24.62857 99 GLY A C 1
ATOM 704 O O . GLY A 1 89 ? 10.48895 31.62796 9.39155 1.000 24.05327 99 GLY A O 1
ATOM 705 N N . LEU A 1 90 ? 10.29330 33.60195 10.45906 1.000 22.60744 100 LEU A N 1
ATOM 706 C CA . LEU A 1 90 ? 8.83674 33.49874 10.51985 1.000 23.16382 100 LEU A CA 1
ATOM 707 C C . LEU A 1 90 ? 8.27589 34.13533 9.24669 1.000 24.71923 100 LEU A C 1
ATOM 708 O O . LEU A 1 90 ? 7.79201 35.26839 9.22869 1.000 26.40935 100 LEU A O 1
ATOM 713 N N . CYS A 1 91 ? 8.35270 33.37787 8.16045 1.000 25.99667 101 CYS A N 1
ATOM 714 C CA . CYS A 1 91 ? 8.04963 33.88269 6.83167 1.000 28.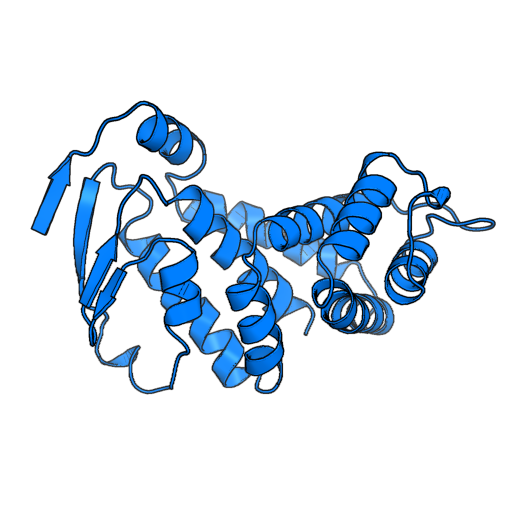45754 101 CYS A CA 1
ATOM 715 C C . CYS A 1 91 ? 7.98908 32.70819 5.87032 1.000 25.15244 101 CYS A C 1
ATOM 716 O O . CYS A 1 91 ? 8.41811 31.58796 6.18148 1.000 25.96183 101 CYS A O 1
ATOM 719 N N . ASP A 1 92 ? 7.39702 32.96772 4.70376 1.000 29.10565 102 ASP A N 1
ATOM 720 C CA . ASP A 1 92 ? 7.42415 31.99143 3.64241 1.000 28.43338 102 ASP A CA 1
ATOM 721 C C . ASP A 1 92 ? 8.87449 31.71288 3.27167 1.000 29.23930 102 ASP A C 1
ATOM 722 O O . ASP A 1 92 ? 9.70789 32.62176 3.20057 1.000 31.84252 102 ASP A O 1
ATOM 727 N N . LYS A 1 93 ? 9.18984 30.45213 3.08277 1.000 31.69720 103 LYS A N 1
ATOM 728 C CA . LYS A 1 93 ? 10.53837 30.01148 2.75198 1.000 36.96042 103 LYS A CA 1
ATOM 729 C C . LYS A 1 93 ? 11.51406 30.15713 3.90926 1.000 33.06387 103 LYS A C 1
ATOM 730 O O . LYS A 1 93 ? 12.71365 29.89901 3.74234 1.000 33.87449 103 LYS A O 1
ATOM 736 N N . GLY A 1 94 ? 11.04959 30.56100 5.08645 1.000 25.48670 104 GLY A N 1
ATOM 737 C CA . GLY A 1 94 ? 11.86397 30.51986 6.27379 1.000 27.44761 104 GLY A CA 1
ATOM 738 C C . GLY A 1 94 ? 11.44285 29.40331 7.22253 1.000 25.71001 104 GLY A C 1
ATOM 739 O O . GLY A 1 94 ? 10.29533 28.93765 7.20486 1.000 26.31684 104 GLY A O 1
ATOM 740 N N . ILE A 1 95 ? 12.34570 29.10695 8.13811 1.000 25.57803 105 ILE A N 1
ATOM 741 C CA . ILE A 1 95 ? 12.08065 28.22057 9.26387 1.000 26.56722 105 ILE A CA 1
ATOM 742 C C . ILE A 1 95 ? 12.22892 29.06590 10.51915 1.000 21.50884 105 ILE A C 1
ATOM 743 O O . ILE A 1 95 ? 13.32236 29.57269 10.79008 1.000 23.16538 105 ILE A O 1
ATOM 748 N N . PRO A 1 96 ? 11.18062 29.21837 11.32213 1.000 25.41806 106 PRO A N 1
ATOM 749 C CA . PRO A 1 96 ? 11.24832 30.10528 12.49243 1.000 29.70836 106 PRO A CA 1
ATOM 750 C C . PRO A 1 96 ? 12.22089 29.53903 13.51768 1.000 25.64272 106 PRO A C 1
ATOM 751 O O . PRO A 1 96 ? 12.16757 28.35402 13.87343 1.000 26.63395 106 PRO A O 1
ATOM 755 N N . ASN A 1 97 ? 13.18004 30.35117 13.90863 1.000 24.92016 107 ASN A N 1
ATOM 756 C CA . ASN A 1 97 ? 14.20630 29.89104 14.83406 1.000 24.30462 107 ASN A CA 1
ATOM 757 C C . ASN A 1 97 ? 13.70470 29.98805 16.26975 1.000 23.08654 107 ASN A C 1
ATOM 758 O O . ASN A 1 97 ? 13.31830 31.06513 16.73791 1.000 23.69510 107 ASN A O 1
ATOM 763 N N . LEU A 1 98 ? 13.74318 28.86641 16.98448 1.000 23.38599 108 LEU A N 1
ATOM 764 C CA . LEU A 1 98 ? 13.09007 28.76655 18.28797 1.000 21.75918 108 LEU A CA 1
ATOM 765 C C . LEU A 1 98 ? 13.67057 29.76584 19.28725 1.000 22.96277 108 LEU A C 1
ATOM 766 O O . LEU A 1 98 ? 12.92484 30.54237 19.90793 1.000 23.48698 108 LEU A O 1
ATOM 771 N N . SER A 1 99 ? 15.00381 29.80934 19.41348 1.000 23.41799 109 SER A N 1
ATOM 772 C CA . SER A 1 99 ? 15.63920 30.71630 20.37029 1.000 27.10911 109 SER A CA 1
ATOM 773 C C . SER A 1 99 ? 15.30258 32.16534 20.05724 1.000 26.39697 109 SER A C 1
ATOM 774 O O . SER A 1 99 ? 15.02424 32.95060 20.98089 1.000 24.25717 109 SER A O 1
ATOM 777 N N . SER A 1 100 ? 15.36834 32.55202 18.77677 1.000 22.78935 110 SER A N 1
ATOM 778 C CA . SER A 1 100 ? 15.12332 33.94510 18.39900 1.000 23.98264 110 SER A CA 1
ATOM 779 C C . SER A 1 100 ? 13.67328 34.32751 18.65730 1.000 23.46117 110 SER A C 1
ATOM 780 O O . SER A 1 100 ? 13.38131 35.45788 19.08862 1.000 22.30751 110 SER A O 1
ATOM 783 N N . ILE A 1 101 ? 12.73931 33.41311 18.40502 1.000 20.85840 111 ILE A N 1
ATOM 784 C CA . ILE A 1 101 ? 11.33821 33.70883 18.67933 1.000 21.58827 111 ILE A CA 1
ATOM 785 C C . ILE A 1 101 ? 11.12386 33.93397 20.16439 1.000 21.73010 111 ILE A C 1
ATOM 786 O O . ILE A 1 101 ? 10.42734 34.86599 20.56824 1.000 21.73380 111 ILE A O 1
ATOM 791 N N . HIS A 1 102 ? 11.70876 33.08558 21.00732 1.000 20.81140 112 HIS A N 1
ATOM 792 C CA . HIS A 1 102 ? 11.56126 33.27712 22.44464 1.000 23.61201 112 HIS A CA 1
ATOM 793 C C . HIS A 1 102 ? 12.14971 34.61086 22.88559 1.000 21.67541 112 HIS A C 1
ATOM 794 O O . HIS A 1 102 ? 11.52127 35.35893 23.66727 1.000 24.59100 112 HIS A O 1
ATOM 801 N N . PHE A 1 103 ? 13.35390 34.93098 22.40695 1.000 22.48931 113 PHE A N 1
ATOM 802 C CA . PHE A 1 103 ? 13.97126 36.21485 22.72597 1.000 24.16196 113 PHE A CA 1
ATOM 803 C C . PHE A 1 103 ? 13.09257 37.38509 22.29971 1.000 22.19439 113 PHE A C 1
ATOM 804 O O . PHE A 1 103 ? 12.88810 38.34442 23.05527 1.000 22.76875 113 PHE A O 1
ATOM 812 N N . MET A 1 104 ? 12.57426 37.33621 21.08166 1.000 20.21427 114 MET A N 1
ATOM 813 C CA . MET A 1 104 ? 11.81835 38.48295 20.59258 1.000 19.86451 114 MET A CA 1
ATOM 814 C C . MET A 1 104 ? 10.48597 38.63514 21.30264 1.000 21.61034 114 MET A C 1
ATOM 815 O O . MET A 1 104 ? 10.03144 39.77213 21.53219 1.000 18.95595 114 MET A O 1
ATOM 820 N N . ILE A 1 105 ? 9.80606 37.52548 21.62463 1.000 20.08517 115 ILE A N 1
ATOM 821 C CA . ILE A 1 105 ? 8.59694 37.62668 22.43158 1.000 18.50347 115 ILE A CA 1
ATOM 822 C C . ILE A 1 105 ? 8.90177 38.33435 23.73780 1.000 21.20568 115 ILE A C 1
ATOM 823 O O . ILE A 1 105 ? 8.15483 39.22416 24.15951 1.000 22.21467 115 ILE A O 1
ATOM 828 N N . TYR A 1 106 ? 9.97094 37.91331 24.42075 1.000 21.68188 116 TYR A N 1
ATOM 829 C CA . TYR A 1 106 ? 10.35518 38.52912 25.69660 1.000 20.46636 116 TYR A CA 1
ATOM 830 C C . TYR A 1 106 ? 10.58080 40.03045 25.53235 1.000 20.31438 116 TYR A C 1
ATOM 831 O O . TYR A 1 106 ? 10.02297 40.84010 26.28436 1.000 21.02539 116 TYR A O 1
ATOM 840 N N . LEU A 1 107 ? 11.41059 40.41629 24.55913 1.000 19.77520 117 LEU A N 1
ATOM 841 C CA . LEU A 1 107 ? 11.76417 41.83220 24.41406 1.000 19.75682 117 LEU A CA 1
ATOM 842 C C . LEU A 1 107 ? 10.58427 42.66409 23.92619 1.000 20.78370 117 LEU A C 1
ATOM 843 O O . LEU A 1 107 ? 10.31911 43.74912 24.46550 1.000 18.87755 117 LEU A O 1
ATOM 848 N N . VAL A 1 108 ? 9.84734 42.17986 22.92383 1.000 18.74783 118 VAL A N 1
ATOM 849 C CA . VAL A 1 108 ? 8.70517 42.94095 22.41726 1.000 17.46658 118 VAL A CA 1
ATOM 850 C C . VAL A 1 108 ? 7.59797 43.04665 23.46183 1.000 18.22676 118 VAL A C 1
ATOM 851 O O . VAL A 1 108 ? 6.99043 44.12003 23.62897 1.000 17.57977 118 VAL A O 1
ATOM 855 N N . SER A 1 109 ? 7.34598 41.96915 24.22198 1.000 18.15381 119 SER A N 1
ATOM 856 C CA . SER A 1 109 ? 6.38408 42.08237 25.30068 1.000 17.11952 119 SER A CA 1
ATOM 857 C C . SER A 1 109 ? 6.81291 43.15846 26.29064 1.000 17.98761 119 SER A C 1
ATOM 858 O O . SER A 1 109 ? 5.98727 43.96509 26.73372 1.000 17.56905 119 SER A O 1
ATOM 861 N N . GLY A 1 110 ? 8.11220 43.22474 26.61088 1.000 17.97542 120 GLY A N 1
ATOM 862 C CA . GLY A 1 110 ? 8.55296 44.30810 27.49590 1.000 18.74512 120 GLY A CA 1
ATOM 863 C C . GLY A 1 110 ? 8.31776 45.68652 26.89705 1.000 17.56721 120 GLY A C 1
ATOM 864 O O . GLY A 1 110 ? 7.86858 46.61018 27.58704 1.000 17.72699 120 GLY A O 1
ATOM 865 N N . LEU A 1 111 ? 8.59806 45.84292 25.59873 1.000 16.87781 121 LEU A N 1
ATOM 866 C CA . LEU A 1 111 ? 8.40332 47.12647 24.92989 1.000 17.54711 121 LEU A CA 1
ATOM 867 C C . LEU A 1 111 ? 6.92429 47.54367 24.87837 1.000 18.52176 121 LEU A C 1
ATOM 868 O O . LEU A 1 111 ? 6.61116 48.74375 24.96089 1.000 18.30344 121 LEU A O 1
ATOM 873 N N . THR A 1 112 ? 5.99367 46.59051 24.74106 1.000 18.17878 122 THR A N 1
ATOM 874 C CA . THR A 1 112 ? 4.57562 46.96502 24.71801 1.000 16.73549 122 THR A CA 1
ATOM 875 C C . THR A 1 112 ? 4.10653 47.51463 26.04543 1.000 18.47724 122 THR A C 1
ATOM 876 O O . THR A 1 112 ? 3.01281 48.10768 26.10383 1.000 21.95613 122 THR A O 1
ATOM 880 N N . LYS A 1 113 ? 4.87654 47.30051 27.11803 1.000 16.46035 123 LYS A N 1
ATOM 881 C CA . LYS A 1 113 ? 4.51781 47.82880 28.42760 1.000 16.67660 123 LYS A CA 1
ATOM 882 C C . LYS A 1 113 ? 5.03026 49.24194 28.63187 1.000 17.81378 123 LYS A C 1
ATOM 883 O O . LYS A 1 113 ? 4.59635 49.89331 29.57176 1.000 19.16901 123 LYS A O 1
ATOM 889 N N . LEU A 1 114 ? 5.85926 49.75400 27.74236 1.000 16.75000 124 LEU A N 1
ATOM 890 C CA . LEU A 1 114 ? 6.31030 51.13848 27.89886 1.000 18.09976 124 LEU A CA 1
ATOM 891 C C . LEU A 1 114 ? 5.17662 52.09454 27.55292 1.000 19.43918 124 LEU A C 1
ATOM 892 O O . LEU A 1 114 ? 4.33802 51.81927 26.68737 1.000 20.75433 124 LEU A O 1
ATOM 897 N N . THR A 1 115 ? 5.18248 53.26653 28.18052 1.000 18.69366 125 THR A N 1
ATOM 898 C CA . THR A 1 115 ? 4.23824 54.30456 27.76354 1.000 19.55980 125 THR A CA 1
ATOM 899 C C . THR A 1 115 ? 4.73931 55.03858 26.51488 1.000 21.03454 125 THR A C 1
ATOM 900 O O . THR A 1 115 ? 5.91657 54.95189 26.14488 1.000 20.60494 125 THR A O 1
ATOM 904 N N . THR A 1 116 ? 3.84872 55.82393 25.88416 1.000 21.78278 126 THR A N 1
ATOM 905 C CA . THR A 1 116 ? 4.26997 56.58855 24.72254 1.000 25.19341 126 THR A CA 1
ATOM 906 C C . THR A 1 116 ? 5.43702 57.48903 25.06046 1.000 22.40984 126 THR A C 1
ATOM 907 O O . THR A 1 116 ? 6.38679 57.60942 24.28110 1.000 23.09682 126 THR A O 1
ATOM 911 N N . LYS A 1 117 ? 5.36501 58.19917 26.20452 1.000 21.05283 127 LYS A N 1
ATOM 912 C CA . LYS A 1 117 ? 6.47392 59.07591 26.57671 1.000 22.60012 127 LYS A CA 1
ATOM 913 C C . LYS A 1 117 ? 7.76212 58.29503 26.77078 1.000 21.53337 127 LYS A C 1
ATOM 914 O O . LYS A 1 117 ? 8.84336 58.76023 26.38382 1.000 21.55775 127 LYS A O 1
ATOM 920 N N . GLN A 1 118 ? 7.67733 57.11362 27.39820 1.000 19.50822 128 GLN A N 1
ATOM 921 C CA . GLN A 1 118 ? 8.89734 56.32207 27.56516 1.000 17.08433 128 GLN A CA 1
ATOM 922 C C . GLN A 1 118 ? 9.47580 55.89861 26.21362 1.000 19.08258 128 GLN A C 1
ATOM 923 O O . GLN A 1 118 ? 10.70284 55.86678 26.05071 1.000 19.29761 128 GLN A O 1
ATOM 929 N N . SER A 1 119 ? 8.61519 55.53851 25.25730 1.000 19.97853 129 SER A N 1
ATOM 930 C CA . SER A 1 119 ? 9.11998 55.13852 23.95191 1.000 21.44320 129 SER A CA 1
ATOM 931 C C . SER A 1 119 ? 9.80838 56.30028 23.24821 1.000 22.84412 129 SER A C 1
ATOM 932 O O . SER A 1 119 ? 10.87670 56.12417 22.64935 1.000 23.32539 129 SER A O 1
ATOM 935 N N . LYS A 1 120 ? 9.25710 57.50547 23.37828 1.000 21.28718 130 LYS A N 1
ATOM 936 C CA . LYS A 1 120 ? 9.89157 58.67726 22.80150 1.000 23.65260 130 LYS A CA 1
ATOM 937 C C . LYS A 1 120 ? 11.23529 58.95608 23.46734 1.000 22.68919 130 LYS A C 1
ATOM 938 O O . LYS A 1 120 ? 12.21909 59.27792 22.79097 1.000 24.44705 130 LYS A O 1
ATOM 944 N N . ILE A 1 121 ? 11.31698 58.80335 24.78928 1.000 21.66085 131 ILE A N 1
ATOM 945 C CA . ILE A 1 121 ? 12.59331 59.00898 25.45177 1.000 24.78967 131 ILE A CA 1
ATOM 946 C C . ILE A 1 121 ? 13.60332 57.96823 25.00003 1.000 22.72291 131 ILE A C 1
ATOM 947 O O . ILE A 1 121 ? 14.77519 58.27834 24.78564 1.000 25.04596 131 ILE A O 1
ATOM 952 N N . LEU A 1 122 ? 13.17596 56.70361 24.88010 1.000 22.03533 132 LEU A N 1
ATOM 953 C CA . LEU A 1 122 ? 14.12031 55.68022 24.45556 1.000 22.74854 132 LEU A CA 1
ATOM 954 C C . LEU A 1 122 ? 14.72106 56.02508 23.10935 1.000 26.13472 132 LEU A C 1
ATOM 955 O O . LEU A 1 122 ? 15.93446 55.85787 22.89557 1.000 26.56775 132 LEU A O 1
ATOM 960 N N . MET A 1 123 ? 13.89593 56.56189 22.20159 1.000 25.09430 133 MET A N 1
ATOM 961 C CA . MET A 1 123 ? 14.38529 56.96067 20.87945 1.000 29.75002 133 MET A CA 1
ATOM 962 C C . MET A 1 123 ? 15.47224 58.01215 20.98862 1.000 33.09059 133 MET A C 1
ATOM 963 O O . MET A 1 123 ? 16.42324 58.01111 20.19880 1.000 37.90542 133 MET A O 1
ATOM 968 N N . GLU A 1 124 ? 15.32404 58.93440 21.94282 1.000 28.16494 134 GLU A N 1
ATOM 969 C CA . GLU A 1 124 ? 16.29303 60.00803 22.16598 1.000 31.97343 134 GLU A CA 1
ATOM 970 C C . GLU A 1 124 ? 17.58933 59.46176 22.76420 1.000 32.07738 134 GLU A C 1
ATOM 971 O O . GLU A 1 124 ? 18.68589 59.71864 22.25676 1.000 34.96610 134 GLU A O 1
ATOM 977 N N . ILE A 1 125 ? 17.48453 58.68099 23.83664 1.000 26.70583 135 ILE A N 1
ATOM 978 C CA . ILE A 1 125 ? 18.68797 58.30086 24.56952 1.000 28.36745 135 ILE A CA 1
ATOM 979 C C . ILE A 1 125 ? 19.51748 57.23280 23.86377 1.000 29.80449 135 ILE A C 1
ATOM 980 O O . ILE A 1 125 ? 20.71512 57.11813 24.14119 1.000 30.85133 135 ILE A O 1
ATOM 985 N N . VAL A 1 126 ? 18.93896 56.46022 22.94077 1.000 28.45381 136 VAL A N 1
ATOM 986 C CA . VAL A 1 126 ? 19.73786 55.46209 22.23677 1.000 34.86234 136 VAL A CA 1
ATOM 987 C C . VAL A 1 126 ? 20.77615 56.07605 21.31695 1.000 35.77680 136 VAL A C 1
ATOM 988 O O . VAL A 1 126 ? 21.65556 55.36031 20.83882 1.000 37.70595 136 VAL A O 1
ATOM 992 N N . THR A 1 127 ? 20.71008 57.38333 21.07428 1.000 33.17531 137 THR A N 1
ATOM 993 C CA . THR A 1 127 ? 21.66762 58.02559 20.18983 1.000 35.90832 137 THR A CA 1
ATOM 994 C C . THR A 1 127 ? 23.02130 58.27630 20.84392 1.000 38.18689 137 THR A C 1
ATOM 995 O O . THR A 1 127 ? 23.94901 58.70325 20.15511 1.000 38.81149 137 THR A O 1
ATOM 999 N N . ASP A 1 128 ? 23.16056 58.04387 22.14444 1.000 35.71594 138 ASP A N 1
ATOM 1000 C CA . ASP A 1 128 ? 24.43489 58.21906 22.83807 1.000 32.01368 138 ASP A CA 1
ATOM 1001 C C . ASP A 1 128 ? 24.57401 57.02149 23.76582 1.000 31.29000 138 ASP A C 1
ATOM 1002 O O . ASP A 1 128 ? 23.82608 56.90934 24.73936 1.000 28.92262 138 ASP A O 1
ATOM 1007 N N . ALA A 1 129 ? 25.50116 56.11064 23.45182 1.000 32.66337 139 ALA A N 1
ATOM 1008 C CA . ALA A 1 129 ? 25.58505 54.86602 24.21235 1.000 33.59192 139 ALA A CA 1
ATOM 1009 C C . ALA A 1 129 ? 25.98650 55.10769 25.66143 1.000 34.11161 139 ALA A C 1
ATOM 1010 O O . ALA A 1 129 ? 25.52705 54.38288 26.55346 1.000 32.06717 139 ALA A O 1
ATOM 1012 N N . LYS A 1 130 ? 26.80926 56.12770 25.92492 1.000 34.11135 140 LYS A N 1
ATOM 1013 C CA . LYS A 1 130 ? 27.19483 56.40693 27.30417 1.000 33.64328 140 LYS A CA 1
ATOM 1014 C C . LYS A 1 130 ? 25.98777 56.85711 28.11368 1.000 29.48328 140 LYS A C 1
ATOM 1015 O O . LYS A 1 130 ? 25.76037 56.37184 29.22903 1.000 29.24325 140 LYS A O 1
ATOM 1021 N N . ILE A 1 131 ? 25.19554 57.78126 27.55400 1.000 26.69697 141 ILE A N 1
ATOM 1022 C CA . ILE A 1 131 ? 23.98965 58.26010 28.22841 1.000 26.61906 141 ILE A CA 1
ATOM 1023 C C . ILE A 1 131 ? 22.95674 57.14258 28.36854 1.000 25.26644 141 ILE A C 1
ATOM 1024 O O . ILE A 1 131 ? 22.28772 57.01357 29.40744 1.000 24.37768 141 ILE A O 1
ATOM 1029 N N . PHE A 1 132 ? 22.78831 56.31388 27.33240 1.000 23.81330 142 PHE A N 1
ATOM 1030 C CA . PHE A 1 132 ? 21.86395 55.18922 27.45112 1.000 21.44283 142 PHE A CA 1
ATOM 1031 C C . PHE A 1 132 ? 22.27458 54.27661 28.59604 1.000 24.17837 142 PHE A C 1
ATOM 1032 O O . PHE A 1 132 ? 21.45027 53.91069 29.45890 1.000 23.52024 142 PHE A O 1
ATOM 1040 N N . CYS A 1 133 ? 23.55422 53.90776 28.62216 1.000 26.38635 143 CYS A N 1
ATOM 1041 C CA . CYS A 1 133 ? 24.04213 53.00108 29.64898 1.000 27.35095 143 CYS A CA 1
ATOM 1042 C C . CYS A 1 133 ? 23.93248 53.62289 31.02485 1.000 26.20847 143 CYS A C 1
ATOM 1043 O O . CYS A 1 133 ? 23.72624 52.90654 31.99916 1.000 25.76133 143 CYS A O 1
ATOM 1046 N N . HIS A 1 134 ? 24.09032 54.94975 31.12109 1.000 27.00700 144 HIS A N 1
ATOM 1047 C CA . HIS A 1 134 ? 23.91784 55.62104 32.40386 1.000 23.48379 144 HIS A CA 1
ATOM 1048 C C . HIS A 1 134 ? 22.49922 55.42979 32.93720 1.000 24.19818 144 HIS A C 1
ATOM 1049 O O . HIS A 1 134 ? 22.31638 55.19778 34.13942 1.000 22.87614 144 HIS A O 1
ATOM 1056 N N . HIS A 1 135 ? 21.47388 55.52564 32.06814 1.000 22.36212 145 HIS A N 1
ATOM 1057 C CA . HIS A 1 135 ? 20.11025 55.24729 32.51856 1.000 20.52855 145 HIS A CA 1
ATOM 1058 C C . HIS A 1 135 ? 20.00296 53.83853 33.06460 1.000 22.04902 145 HIS A C 1
ATOM 1059 O O . HIS A 1 135 ? 19.36787 53.61683 34.10026 1.000 21.19754 145 HIS A O 1
ATOM 1066 N N . VAL A 1 136 ? 20.60720 52.87428 32.35665 1.000 20.55393 146 VAL A N 1
ATOM 1067 C CA . VAL A 1 136 ? 20.58029 51.48241 32.81074 1.000 22.17819 146 VAL A CA 1
ATOM 1068 C C . VAL A 1 136 ? 21.20801 51.36999 34.19074 1.000 22.53340 146 VAL A C 1
ATOM 1069 O O . VAL A 1 136 ? 20.63117 50.73711 35.09604 1.000 21.95595 146 VAL A O 1
ATOM 1073 N N . ASN A 1 137 ? 22.39092 51.96504 34.36102 1.000 25.41260 147 ASN A N 1
ATOM 1074 C CA . ASN A 1 137 ? 23.16595 51.82189 35.58901 1.000 24.40996 147 ASN A CA 1
ATOM 1075 C C . ASN A 1 137 ? 22.43351 52.44748 36.77032 1.000 26.04560 147 ASN A C 1
ATOM 1076 O O . ASN A 1 137 ? 22.40984 51.87842 37.86281 1.000 25.38969 147 ASN A O 1
ATOM 1081 N N . VAL A 1 138 ? 21.85119 53.63513 36.58258 1.000 24.05444 148 VAL A N 1
ATOM 1082 C CA . VAL A 1 138 ? 21.15108 54.27608 37.69486 1.000 22.55387 148 VAL A CA 1
ATOM 1083 C C . VAL A 1 138 ? 19.93654 53.45307 38.09834 1.000 24.65282 148 VAL A C 1
ATOM 1084 O O . VAL A 1 138 ? 19.69468 53.19213 39.28942 1.000 23.09883 148 VAL A O 1
ATOM 1088 N N . LEU A 1 139 ? 19.17105 52.98149 37.11923 1.000 21.58987 149 LEU A N 1
ATOM 1089 C CA . LEU A 1 139 ? 17.99599 52.20973 37.46478 1.000 21.13415 149 LEU A CA 1
ATOM 1090 C C . LEU A 1 139 ? 18.39061 50.88866 38.11604 1.000 21.63388 149 LEU A C 1
ATOM 1091 O O . LEU A 1 139 ? 17.74732 50.45206 39.08325 1.000 21.89123 149 LEU A O 1
ATOM 1096 N N . GLU A 1 140 ? 19.47525 50.26202 37.62990 1.000 20.77866 150 GLU A N 1
ATOM 1097 C CA . GLU A 1 140 ? 19.96047 49.02703 38.23155 1.000 23.42115 150 GLU A CA 1
ATOM 1098 C C . GLU A 1 140 ? 20.31312 49.21135 39.69893 1.000 24.51395 150 GLU A C 1
ATOM 1099 O O . GLU A 1 140 ? 19.99842 48.34184 40.52179 1.000 25.20351 150 GLU A O 1
ATOM 1105 N N . TYR A 1 141 ? 20.93872 50.33443 40.04468 1.000 23.74122 151 TYR A N 1
ATOM 1106 C CA . TYR A 1 141 ? 21.31349 50.61993 41.42573 1.000 22.23738 151 TYR A CA 1
ATOM 1107 C C . TYR A 1 141 ? 20.07579 50.76384 42.30121 1.000 24.22582 151 TYR A C 1
ATOM 1108 O O . TYR A 1 141 ? 20.00169 50.18655 43.39348 1.000 25.07463 151 TYR A O 1
ATOM 1117 N N . ILE A 1 142 ? 19.09201 51.52851 41.84481 1.000 22.01306 152 ILE A N 1
ATOM 1118 C CA . ILE A 1 142 ? 17.86982 51.69376 42.63070 1.000 22.85737 152 ILE A CA 1
ATOM 1119 C C . ILE A 1 142 ? 17.17215 50.36410 42.85350 1.000 22.33075 152 ILE A C 1
ATOM 1120 O O . ILE A 1 142 ? 16.68591 50.07388 43.96007 1.000 22.54329 152 ILE A O 1
ATOM 1125 N N . ILE A 1 143 ? 17.09121 49.52921 41.81339 1.000 21.40595 153 ILE A N 1
ATOM 1126 C CA . ILE A 1 143 ? 16.44192 48.22925 41.96628 1.000 20.21644 153 ILE A CA 1
ATOM 1127 C C . ILE A 1 143 ? 17.22720 47.33499 42.92089 1.000 22.83540 153 ILE A C 1
ATOM 1128 O O . ILE A 1 143 ? 16.63490 46.66533 43.78205 1.000 22.51042 153 ILE A O 1
ATOM 1133 N N . LYS A 1 144 ? 18.56087 47.31587 42.79593 1.000 22.06554 154 LYS A N 1
ATOM 1134 C CA . LYS A 1 144 ? 19.35691 46.47207 43.69341 1.000 26.54815 154 LYS A CA 1
ATOM 1135 C C . LYS A 1 144 ? 19.12031 46.86660 45.14154 1.000 26.91575 154 LYS A C 1
ATOM 1136 O O . LYS A 1 144 ? 19.06690 46.00983 46.03763 1.000 27.88009 154 LYS A O 1
ATOM 1142 N N . LYS A 1 145 ? 18.95539 48.15582 45.38620 1.000 25.93678 155 LYS A N 1
ATOM 1143 C CA . LYS A 1 145 ? 18.79511 48.63140 46.75230 1.000 26.73780 155 LYS A CA 1
ATOM 1144 C C . LYS A 1 145 ? 17.41421 48.34761 47.31394 1.000 24.70838 155 LYS A C 1
ATOM 1145 O O . LYS A 1 145 ? 17.28288 48.14198 48.52870 1.000 31.03054 155 LYS A O 1
ATOM 1151 N N . ASN A 1 146 ? 16.38481 48.23324 46.47725 1.000 24.72256 156 ASN A N 1
ATOM 1152 C CA . ASN A 1 146 ? 15.01673 48.22236 46.96902 1.000 24.71343 156 ASN A CA 1
ATOM 1153 C C . ASN A 1 146 ? 14.17131 47.01207 46.60949 1.000 23.70138 156 ASN A C 1
ATOM 1154 O O . ASN A 1 146 ? 13.07286 46.88032 47.17026 1.000 23.79559 156 ASN A O 1
ATOM 1159 N N . VAL A 1 147 ? 14.60345 46.16228 45.66565 1.000 22.76559 157 VAL A N 1
ATOM 1160 C CA . VAL A 1 147 ? 13.74438 45.09843 45.12814 1.000 22.46387 157 VAL A CA 1
ATOM 1161 C C . VAL A 1 147 ? 13.27794 44.09496 46.18706 1.000 23.05938 157 VAL A C 1
ATOM 1162 O O . VAL A 1 147 ? 12.21461 43.51086 46.01969 1.000 23.62258 157 VAL A O 1
ATOM 1166 N N . GLU A 1 148 ? 14.04579 43.87291 47.26684 1.000 24.22688 158 GLU A N 1
ATOM 1167 C CA . GLU A 1 148 ? 13.63779 42.91859 48.30129 1.000 25.04904 158 GLU A CA 1
ATOM 1168 C C . GLU A 1 148 ? 12.61430 43.50385 49.27845 1.000 27.55303 158 GLU A C 1
ATOM 1169 O O . GLU A 1 148 ? 12.09070 42.75835 50.11503 1.000 29.82733 158 GLU A O 1
ATOM 1175 N N . LYS A 1 149 ? 12.34057 44.81441 49.22713 1.000 27.47564 159 LYS A N 1
ATOM 1176 C CA . LYS A 1 149 ? 11.56442 45.49299 50.26191 1.000 27.65714 159 LYS A CA 1
ATOM 1177 C C . LYS A 1 149 ? 10.08193 45.50305 49.91854 1.000 27.97239 159 LYS A C 1
ATOM 1178 O O . LYS A 1 149 ? 9.68728 45.90955 48.82333 1.000 30.72249 159 LYS A O 1
ATOM 1184 N N . LEU A 1 150 ? 9.25216 45.06913 50.85488 1.000 29.57155 160 LEU A N 1
ATOM 1185 C CA . LEU A 1 150 ? 7.80551 45.21101 50.67999 1.000 30.04919 160 LEU A CA 1
ATOM 1186 C C . LEU A 1 150 ? 7.34138 46.44537 51.44671 1.000 32.23717 160 LEU A C 1
ATOM 1187 O O . LEU A 1 150 ? 6.60032 46.38469 52.44450 1.000 36.11197 160 LEU A O 1
ATOM 1192 N N . GLU A 1 151 ? 7.87601 47.58133 51.00002 1.000 32.22878 161 GLU A N 1
ATOM 1193 C CA . GLU A 1 151 ? 7.79397 48.84519 51.70657 1.000 30.35639 161 GLU A CA 1
ATOM 1194 C C . GLU A 1 151 ? 7.85671 49.97305 50.68794 1.000 28.08042 161 GLU A C 1
ATOM 1195 O O . GLU A 1 151 ? 8.47460 49.83590 49.62665 1.000 29.14914 161 GLU A O 1
ATOM 1201 N N . THR A 1 152 ? 7.20810 51.08495 51.01539 1.000 26.96515 162 THR A N 1
ATOM 1202 C CA . THR A 1 152 ? 7.44270 52.33200 50.29395 1.000 26.75830 162 THR A CA 1
ATOM 1203 C C . THR A 1 152 ? 8.62276 53.02572 50.95758 1.000 28.84622 162 THR A C 1
ATOM 1204 O O . THR A 1 152 ? 8.62051 53.21290 52.17771 1.000 32.81906 162 THR A O 1
ATOM 1208 N N . VAL A 1 153 ? 9.63548 53.38888 50.16291 1.000 27.93296 163 VAL A N 1
ATOM 1209 C CA . VAL A 1 153 ? 10.93055 53.84425 50.66619 1.000 29.33165 163 VAL A CA 1
ATOM 1210 C C . VAL A 1 153 ? 11.22190 55.21676 50.05898 1.000 27.19827 163 VAL A C 1
ATOM 1211 O O . VAL A 1 153 ? 11.07725 55.39378 48.85955 1.000 28.72411 163 VAL A O 1
ATOM 1215 N N . THR A 1 154 ? 11.64453 56.18227 50.86079 1.000 27.74773 164 THR A N 1
ATOM 1216 C CA . THR A 1 154 ? 12.15769 57.43481 50.31283 1.000 29.71935 164 THR A CA 1
ATOM 1217 C C . THR A 1 154 ? 13.66657 57.44745 50.52611 1.000 30.68289 164 THR A C 1
ATOM 1218 O O . THR A 1 154 ? 14.13210 57.21677 51.64941 1.000 33.05650 164 THR A O 1
ATOM 1222 N N . SER A 1 155 ? 14.44030 57.66530 49.46081 1.000 27.49278 165 SER A N 1
ATOM 1223 C CA . SER A 1 155 ? 15.89079 57.59690 49.60931 1.000 30.31972 165 SER A CA 1
ATOM 1224 C C . SER A 1 155 ? 16.56213 58.53292 48.62279 1.000 33.78680 165 SER A C 1
ATOM 1225 O O . SER A 1 155 ? 15.90443 59.25116 47.87224 1.000 30.80157 165 SER A O 1
ATOM 1228 N N . THR A 1 156 ? 17.88792 58.53328 48.63363 1.000 37.51468 166 THR A N 1
ATOM 1229 C CA . THR A 1 156 ? 18.61419 59.40984 47.72469 1.000 39.86973 166 THR A CA 1
ATOM 1230 C C . THR A 1 156 ? 19.55937 58.59620 46.85311 1.000 43.24254 166 THR A C 1
ATOM 1231 O O . THR A 1 156 ? 19.99044 57.49660 47.21132 1.000 42.57480 166 THR A O 1
ATOM 1235 N N . LEU A 1 157 ? 19.88799 59.15961 45.69959 1.000 43.87386 167 LEU A N 1
ATOM 1236 C CA . LEU A 1 157 ? 20.95110 58.60832 44.88052 1.000 47.36012 167 LEU A CA 1
ATOM 1237 C C . LEU A 1 157 ? 22.29563 59.11330 45.35925 1.000 48.46043 167 LEU A C 1
ATOM 1238 O O . LEU A 1 157 ? 22.43788 60.27648 45.76835 1.000 49.50514 167 LEU A O 1
ATOM 1243 N N . LEU A 1 158 ? 23.29649 58.25085 45.25651 1.000 46.32855 168 LEU A N 1
ATOM 1244 C CA . LEU A 1 158 ? 24.66084 58.69326 45.48624 1.000 47.75243 168 LEU A CA 1
ATOM 1245 C C . LEU A 1 158 ? 24.98407 59.81949 44.51540 1.000 47.69594 168 LEU A C 1
ATOM 1246 O O . LEU A 1 158 ? 24.59995 59.77262 43.34646 1.000 38.95283 168 LEU A O 1
ATOM 1251 N N . GLU A 1 159 ? 25.67057 60.85630 45.01206 1.000 46.77993 169 GLU A N 1
ATOM 1252 C CA . GLU A 1 159 ? 26.00379 61.98983 44.14666 1.000 47.11060 169 GLU A CA 1
ATOM 1253 C C . GLU A 1 159 ? 26.77255 61.53763 42.90714 1.000 41.19376 169 GLU A C 1
ATOM 1254 O O . GLU A 1 159 ? 26.59112 62.09645 41.81897 1.000 36.00583 169 GLU A O 1
ATOM 1260 N N . LYS A 1 160 ? 27.57686 60.48217 43.03453 1.000 38.46846 170 LYS A N 1
ATOM 1261 C CA . LYS A 1 160 ? 28.32410 59.95470 41.89513 1.000 45.58349 170 LYS A CA 1
ATOM 1262 C C . LYS A 1 160 ? 27.43371 59.49772 40.74236 1.000 50.34867 170 LYS A C 1
ATOM 1263 O O . LYS A 1 160 ? 27.91330 59.42441 39.60659 1.000 53.79522 170 LYS A O 1
ATOM 1269 N N . TYR A 1 161 ? 26.16076 59.17861 40.99772 1.000 40.73262 171 TYR A N 1
ATOM 1270 C CA . TYR A 1 161 ? 25.22282 58.79379 39.94722 1.000 41.83630 171 TYR A CA 1
ATOM 1271 C C . TYR A 1 161 ? 24.53137 59.98667 39.30701 1.000 40.93240 171 TYR A C 1
ATOM 1272 O O . TYR A 1 161 ? 23.73301 59.80207 38.38391 1.000 40.76546 171 TYR A O 1
ATOM 1281 N N . THR A 1 162 ? 24.80545 61.20721 39.76619 1.000 34.51446 172 THR A N 1
ATOM 1282 C CA . THR A 1 162 ? 24.08577 62.36186 39.25169 1.000 40.75049 172 THR A CA 1
ATOM 1283 C C . THR A 1 162 ? 24.94497 63.25126 38.37282 1.000 39.90991 172 THR A C 1
ATOM 1284 O O . THR A 1 162 ? 24.52043 64.36080 38.05435 1.000 44.60669 172 THR A O 1
ATOM 1288 N N . LYS A 1 163 ? 26.13061 62.79863 37.97307 1.000 39.92885 173 LYS A N 1
ATOM 1289 C CA . LYS A 1 163 ? 27.03926 63.63913 37.19699 1.000 40.60183 173 LYS A CA 1
ATOM 1290 C C . LYS A 1 163 ? 26.75618 63.58581 35.69997 1.000 38.02720 173 LYS A C 1
ATOM 1291 O O . LYS A 1 163 ? 27.02013 64.56134 34.98314 1.000 39.02933 173 LYS A O 1
ATOM 1297 N N . LEU A 1 164 ? 26.21222 62.46865 35.20392 1.000 34.27572 174 LEU A N 1
ATOM 1298 C CA . LEU A 1 164 ? 25.78027 62.49842 33.81385 1.000 36.07365 174 LEU A CA 1
ATOM 1299 C C . LEU A 1 164 ? 24.28795 62.78481 33.73111 1.000 28.04139 174 LEU A C 1
ATOM 1300 O O . LEU A 1 164 ? 23.52910 62.45501 34.64951 1.000 32.07364 174 LEU A O 1
ATOM 1305 N N . PRO A 1 165 ? 23.79909 63.40458 32.65701 1.000 28.44418 175 PRO A N 1
ATOM 1306 C CA . PRO A 1 165 ? 22.36846 63.72091 32.61289 1.000 25.34393 175 PRO A CA 1
ATOM 1307 C C . PRO A 1 165 ? 21.48822 62.49085 32.42309 1.000 23.68644 175 PRO A C 1
ATOM 1308 O O . PRO A 1 165 ? 21.89441 61.46840 31.85077 1.000 27.14089 175 PRO A O 1
ATOM 1312 N N . LEU A 1 166 ? 20.25781 62.62503 32.90301 1.000 23.45493 176 LEU A N 1
ATOM 1313 C CA . LEU A 1 166 ? 19.20282 61.61431 32.73777 1.000 20.56024 176 LEU A CA 1
ATOM 1314 C C . LEU A 1 166 ? 17.93712 62.31701 32.25708 1.000 20.50413 176 LEU A C 1
ATOM 1315 O O . LEU A 1 166 ? 17.76300 63.52731 32.42967 1.000 25.01160 176 LEU A O 1
ATOM 1320 N N . GLU A 1 167 ? 17.04154 61.56950 31.62007 1.000 21.20801 177 GLU A N 1
ATOM 1321 C CA . GLU A 1 167 ? 15.69114 62.05893 31.39186 1.000 21.28104 177 GLU A CA 1
ATOM 1322 C C . GLU A 1 167 ? 14.82047 61.33662 32.40542 1.000 22.01429 177 GLU A C 1
ATOM 1323 O O . GLU A 1 167 ? 14.36801 60.22261 32.16545 1.000 22.71612 177 GLU A O 1
ATOM 1329 N N . VAL A 1 168 ? 14.66608 61.92034 33.60384 1.000 23.58621 178 VAL A N 1
ATOM 1330 C CA . VAL A 1 168 ? 14.03560 61.18556 34.70384 1.000 23.07107 178 VAL A CA 1
ATOM 1331 C C . VAL A 1 168 ? 12.55433 60.91251 34.47725 1.000 20.61284 178 VAL A C 1
ATOM 1332 O O . VAL A 1 168 ? 11.98876 60.06054 35.18270 1.000 21.59126 178 VAL A O 1
ATOM 1336 N N . THR A 1 169 ? 11.91381 61.58418 33.52694 1.000 21.28532 179 THR A N 1
ATOM 1337 C CA . THR A 1 169 ? 10.56212 61.22080 33.12795 1.000 21.47642 179 THR A CA 1
ATOM 1338 C C . THR A 1 169 ? 10.49793 59.74439 32.72470 1.000 20.01193 179 THR A C 1
ATOM 1339 O O . THR A 1 169 ? 9.46382 59.10588 32.90358 1.000 20.41338 179 THR A O 1
ATOM 1343 N N . LEU A 1 170 ? 11.59450 59.19045 32.18664 1.000 20.07877 180 LEU A N 1
ATOM 1344 C CA . LEU A 1 170 ? 11.58754 57.76644 31.85307 1.000 18.48455 180 LEU A CA 1
ATOM 1345 C C . LEU A 1 170 ? 11.24407 56.94440 33.08433 1.000 18.91139 180 LEU A C 1
ATOM 1346 O O . LEU A 1 170 ? 10.46963 55.96720 33.00436 1.000 18.47409 180 LEU A O 1
ATOM 1351 N N . PHE A 1 171 ? 11.79926 57.31863 34.23721 1.000 20.36136 181 PHE A N 1
ATOM 1352 C CA . PHE A 1 171 ? 11.55047 56.55975 35.45506 1.000 19.16506 181 PHE A CA 1
ATOM 1353 C C . PHE A 1 171 ? 10.19711 56.93563 36.07140 1.000 18.15620 181 PHE A C 1
ATOM 1354 O O . PHE A 1 171 ? 9.47423 56.06359 36.58021 1.000 19.22298 181 PHE A O 1
ATOM 1362 N N . LYS A 1 172 ? 9.82858 58.22016 36.00239 1.000 18.64728 182 LYS A N 1
ATOM 1363 C CA . LYS A 1 172 ? 8.55633 58.67175 36.56776 1.000 19.72375 182 LYS A CA 1
ATOM 1364 C C . LYS A 1 172 ? 7.36932 58.00101 35.88854 1.000 17.88989 182 LYS A C 1
ATOM 1365 O O . LYS A 1 172 ? 6.36305 57.67720 36.54691 1.000 19.58662 182 LYS A O 1
ATOM 1371 N N . GLU A 1 173 ? 7.49799 57.72463 34.58020 1.000 18.00545 183 GLU A N 1
ATOM 1372 C CA . GLU A 1 173 ? 6.41461 57.04736 33.86454 1.000 18.40550 183 GLU A CA 1
ATOM 1373 C C . GLU A 1 173 ? 6.22077 55.61231 34.30777 1.000 17.67222 183 GLU A C 1
ATOM 1374 O O . GLU A 1 173 ? 5.15473 55.04614 34.01277 1.000 19.86654 183 GLU A O 1
ATOM 1380 N N . SER A 1 174 ? 7.22468 55.02480 34.97974 1.000 16.94489 184 SER A N 1
ATOM 1381 C CA . SER A 1 174 ? 7.09988 53.70093 35.59182 1.000 16.62093 184 SER A CA 1
ATOM 1382 C C . SER A 1 174 ? 6.79746 53.77651 37.07678 1.000 19.16122 184 SER A C 1
ATOM 1383 O O . SER A 1 174 ? 6.87417 52.75313 37.77713 1.000 20.32729 184 SER A O 1
ATOM 1386 N N . GLY A 1 175 ? 6.44521 54.94924 37.57934 1.000 18.79222 185 GLY A N 1
ATOM 1387 C CA . GLY A 1 175 ? 6.03161 55.02643 38.96350 1.000 20.14203 185 GLY A CA 1
ATOM 1388 C C . GLY A 1 175 ? 7.12781 55.34327 39.94494 1.000 20.83847 185 GLY A C 1
ATOM 1389 O O . GLY A 1 175 ? 6.86882 55.30205 41.16042 1.000 24.78404 185 GLY A O 1
ATOM 1390 N N . LEU A 1 176 ? 8.34825 55.63722 39.48652 1.000 20.27826 186 LEU A N 1
ATOM 1391 C CA . LEU A 1 176 ? 9.44169 56.00538 40.38090 1.000 22.47642 186 LEU A CA 1
ATOM 1392 C C . LEU A 1 176 ? 9.42623 57.51876 40.49792 1.000 25.49707 186 LEU A C 1
ATOM 1393 O O . LEU A 1 176 ? 9.86139 58.21230 39.57776 1.000 27.23539 186 LEU A O 1
ATOM 1398 N N . LYS A 1 177 ? 8.86408 58.03061 41.60257 1.000 25.19922 187 LYS A N 1
ATOM 1399 C CA . LYS A 1 177 ? 8.79697 59.47564 41.83850 1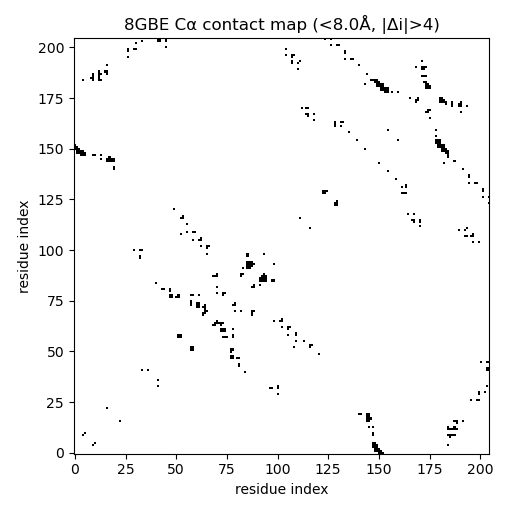.000 26.29904 187 L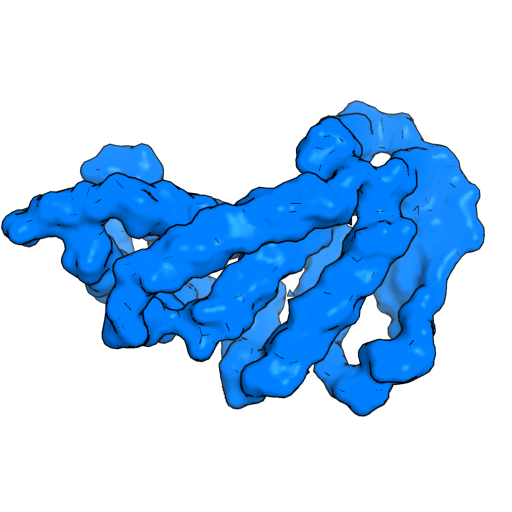YS A CA 1
ATOM 1400 C C . LYS A 1 177 ? 10.17111 60.00724 42.20111 1.000 30.84463 187 LYS A C 1
ATOM 1401 O O . LYS A 1 177 ? 10.90389 59.41878 42.99903 1.000 27.59879 187 LYS A O 1
ATOM 1407 N N . ILE A 1 178 ? 10.51574 61.14922 41.63460 1.000 30.62080 188 ILE A N 1
ATOM 1408 C CA . ILE A 1 178 ? 11.85104 61.69040 41.78448 1.000 26.87982 188 ILE A CA 1
ATOM 1409 C C . ILE A 1 178 ? 11.73678 63.19899 41.84642 1.000 32.42292 188 ILE A C 1
ATOM 1410 O O . ILE A 1 178 ? 10.98115 63.81201 41.08338 1.000 35.67209 188 ILE A O 1
ATOM 1415 N N . GLN A 1 179 ? 12.48418 63.79663 42.75741 1.000 32.74763 189 GLN A N 1
ATOM 1416 C CA . GLN A 1 179 ? 12.68693 65.23861 42.74227 1.000 35.15985 189 GLN A CA 1
ATOM 1417 C C . GLN A 1 179 ? 14.12977 65.47847 43.13315 1.000 33.79792 189 GLN A C 1
ATOM 1418 O O . GLN A 1 179 ? 14.56357 65.02756 44.19128 1.000 31.09550 189 GLN A O 1
ATOM 1424 N N . GLY A 1 180 ? 14.87318 66.21445 42.30375 1.000 34.94645 190 GLY A N 1
ATOM 1425 C CA . GLY A 1 180 ? 16.28786 66.37564 42.60887 1.000 41.02147 190 GLY A CA 1
ATOM 1426 C C . GLY A 1 180 ? 16.93628 65.00769 42.61083 1.000 36.83032 190 GLY A C 1
ATOM 1427 O O . GLY A 1 180 ? 16.65110 64.17974 41.73895 1.000 37.28398 190 GLY A O 1
ATOM 1428 N N . ASN A 1 181 ? 17.73693 64.72893 43.64840 1.000 35.58300 191 ASN A N 1
ATOM 1429 C CA . ASN A 1 181 ? 18.40814 63.44820 43.83080 1.000 33.20485 191 ASN A CA 1
ATOM 1430 C C . ASN A 1 181 ? 17.64301 62.48807 44.73924 1.000 32.39000 191 ASN A C 1
ATOM 1431 O O . ASN A 1 181 ? 18.20516 61.47658 45.14586 1.000 36.50536 191 ASN A O 1
ATOM 1436 N N . THR A 1 182 ? 16.39272 62.78589 45.06578 1.000 28.38786 192 THR A N 1
ATOM 1437 C CA . THR A 1 182 ? 15.62783 61.99293 46.01616 1.000 28.74853 192 THR A CA 1
ATOM 1438 C C . THR A 1 182 ? 14.54714 61.23927 45.25974 1.000 26.93760 192 THR A C 1
ATOM 1439 O O . THR A 1 182 ? 13.92847 61.76917 44.33452 1.000 28.35426 192 THR A O 1
ATOM 1443 N N . TYR A 1 183 ? 14.30647 59.99382 45.65250 1.000 25.14849 193 TYR A N 1
ATOM 1444 C CA . TYR A 1 183 ? 13.30875 59.18655 44.97213 1.000 23.38204 193 TYR A CA 1
ATOM 1445 C C . TYR A 1 183 ? 12.38111 58.53063 45.99071 1.000 24.42149 193 TYR A C 1
ATOM 1446 O O . TYR A 1 183 ? 12.73201 58.34389 47.15461 1.000 26.69612 193 TYR A O 1
ATOM 1455 N N . ILE A 1 184 ? 11.17979 58.18392 45.53235 1.000 23.52858 194 ILE A N 1
ATOM 1456 C CA . ILE A 1 184 ? 10.24910 57.36261 46.31818 1.000 23.70398 194 ILE A CA 1
ATOM 1457 C C . ILE A 1 184 ? 10.01588 56.05891 45.58004 1.000 22.39049 194 ILE A C 1
ATOM 1458 O O . ILE A 1 184 ? 9.47407 56.05785 44.46245 1.000 24.05031 194 ILE A O 1
ATOM 1463 N N . TRP A 1 185 ? 10.41256 54.95175 46.20598 1.000 22.64099 195 TRP A N 1
ATOM 1464 C CA . TRP A 1 185 ? 10.20065 53.61754 45.65661 1.000 22.12246 195 TRP A CA 1
ATOM 1465 C C . TRP A 1 185 ? 8.89534 53.07487 46.22710 1.000 21.47262 195 TRP A C 1
ATOM 1466 O O . TRP A 1 185 ? 8.75183 52.95670 47.44195 1.000 23.32738 195 TRP A O 1
ATOM 1477 N N . ASP A 1 186 ? 7.94918 52.75088 45.35548 1.000 22.71088 196 ASP A N 1
ATOM 1478 C CA . ASP A 1 186 ? 6.63863 52.25345 45.74601 1.000 27.04867 196 ASP A CA 1
ATOM 1479 C C . ASP A 1 186 ? 6.48815 50.86717 45.14472 1.000 23.18566 196 ASP A C 1
ATOM 1480 O O . ASP A 1 186 ? 6.57916 50.71387 43.91008 1.000 23.24214 196 ASP A O 1
ATOM 1485 N N . PRO A 1 187 ? 6.26503 49.83375 45.96167 1.000 24.07594 197 PRO A N 1
ATOM 1486 C CA . PRO A 1 187 ? 6.17823 48.47543 45.428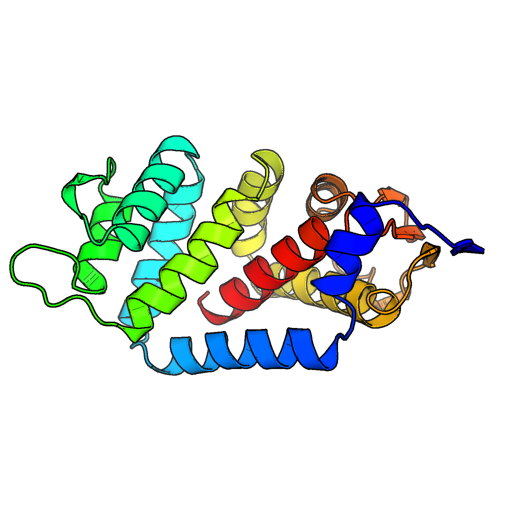18 1.000 22.09628 197 PRO A CA 1
ATOM 1487 C C . PRO A 1 187 ? 4.95036 48.23819 44.56491 1.000 23.54591 197 PRO A C 1
ATOM 1488 O O . PRO A 1 187 ? 4.92382 47.21353 43.86647 1.000 24.47587 197 PRO A O 1
ATOM 1492 N N . GLU A 1 188 ? 3.94718 49.14261 44.58225 1.000 23.08862 198 GLU A N 1
ATOM 1493 C CA . GLU A 1 188 ? 2.82236 49.04737 43.64000 1.000 22.66649 198 GLU A CA 1
ATOM 1494 C C . GLU A 1 188 ? 3.26077 49.26564 42.20768 1.000 20.62426 198 GLU A C 1
ATOM 1495 O O . GLU A 1 188 ? 2.46073 49.00040 41.30826 1.000 20.88662 198 GLU A O 1
ATOM 1501 N N . HIS A 1 189 ? 4.48724 49.77575 41.99614 1.000 21.12043 199 HIS A N 1
ATOM 1502 C CA . HIS A 1 189 ? 5.02890 50.02744 40.66442 1.000 20.03254 199 HIS A CA 1
ATOM 1503 C C . HIS A 1 189 ? 6.24580 49.17586 40.35867 1.000 19.93375 199 HIS A C 1
ATOM 1504 O O . HIS A 1 189 ? 6.92343 49.42122 39.35548 1.000 18.44630 199 HIS A O 1
ATOM 1511 N N . LYS A 1 190 ? 6.53498 48.16676 41.19012 1.000 18.39779 200 LYS A N 1
ATOM 1512 C CA . LYS A 1 190 ? 7.75668 47.38459 41.04418 1.000 18.36016 200 LYS A CA 1
ATOM 1513 C C . LYS A 1 190 ? 7.80850 46.66160 39.69739 1.000 17.72571 200 LYS A C 1
ATOM 1514 O O . LYS A 1 190 ? 8.88577 46.59214 39.08549 1.000 19.24032 200 LYS A O 1
ATOM 1520 N N . LYS A 1 191 ? 6.69232 46.07322 39.24119 1.000 17.95317 201 LYS A N 1
ATOM 1521 C CA . LYS A 1 191 ? 6.73072 45.36653 37.95573 1.000 17.16846 201 LYS A CA 1
ATOM 1522 C C . LYS A 1 191 ? 7.06640 46.35067 36.83826 1.000 18.32071 201 LYS A C 1
ATOM 1523 O O . LYS A 1 191 ? 7.85563 46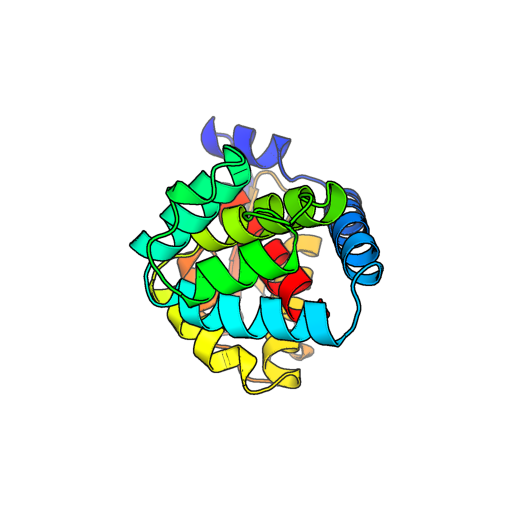.02437 35.95112 1.000 16.98608 201 LYS A O 1
ATOM 1529 N N . SER A 1 192 ? 6.52207 47.57309 36.90381 1.000 15.88212 202 SER A N 1
ATOM 1530 C CA . SER A 1 192 ? 6.79304 48.52074 35.81893 1.000 15.87432 202 SER A CA 1
ATOM 1531 C C . SER A 1 192 ? 8.25302 48.90162 35.80742 1.000 15.77727 202 SER A C 1
ATOM 1532 O O . SER A 1 192 ? 8.89108 48.98068 34.74189 1.000 16.09052 202 SER A O 1
ATOM 1535 N N . ILE A 1 193 ? 8.81170 49.19565 36.99061 1.000 16.71050 203 ILE A N 1
ATOM 1536 C CA . ILE A 1 193 ? 10.20596 49.58724 37.09411 1.000 17.24559 203 ILE A CA 1
ATOM 1537 C C . ILE A 1 193 ? 11.11004 48.46908 36.64110 1.000 18.20879 203 ILE A C 1
ATOM 1538 O O . ILE A 1 193 ? 12.09781 48.70601 35.93868 1.000 17.36647 203 ILE A O 1
ATOM 1543 N N . CYS A 1 194 ? 10.81125 47.22790 37.06495 1.000 17.47867 204 CYS A N 1
ATOM 1544 C CA . CYS A 1 194 ? 11.70681 46.14475 36.67678 1.000 20.14082 204 CYS A CA 1
ATOM 1545 C C . CYS A 1 194 ? 11.52230 45.76077 35.21446 1.000 17.55538 204 CYS A C 1
ATOM 1546 O O . CYS A 1 194 ? 12.50552 45.36114 34.56701 1.000 19.27869 204 CYS A O 1
ATOM 1549 N N . ASN A 1 195 ? 10.30891 45.91497 34.66197 1.000 17.46323 205 ASN A N 1
ATOM 1550 C CA . ASN A 1 195 ? 10.13482 45.74262 33.22365 1.000 18.43934 205 ASN A CA 1
ATOM 1551 C C . ASN A 1 195 ? 10.96303 46.76421 32.46066 1.000 18.01281 205 ASN A C 1
ATOM 1552 O O . ASN A 1 195 ? 11.65913 46.41834 31.49264 1.000 18.51765 205 ASN A O 1
ATOM 1557 N N . LEU A 1 196 ? 10.92177 48.04039 32.89359 1.000 15.93745 206 LEU A N 1
ATOM 1558 C CA . LEU A 1 196 ? 11.69409 49.07564 32.21740 1.000 17.46674 206 LEU A CA 1
ATOM 1559 C C . LEU A 1 196 ? 13.18320 48.72936 32.24870 1.000 17.00572 206 LEU A C 1
ATOM 1560 O O . LEU A 1 196 ? 13.88613 48.81529 31.22443 1.000 18.48864 206 LEU A O 1
ATOM 1565 N N . TYR A 1 197 ? 13.69361 48.30288 33.42127 1.000 17.03225 207 TYR A N 1
ATOM 1566 C CA . TYR A 1 197 ? 15.10292 47.96279 33.50974 1.000 17.19782 207 TYR A CA 1
ATOM 1567 C C . TYR A 1 197 ? 15.45063 46.79162 32.61051 1.000 18.03506 207 TYR A C 1
ATOM 1568 O O . TYR A 1 197 ? 16.50146 46.80897 31.95812 1.000 20.68020 207 TYR A O 1
ATOM 1577 N N . THR A 1 198 ? 14.60363 45.75128 32.59131 1.000 20.31690 208 THR A N 1
ATOM 1578 C CA . THR A 1 198 ? 14.89965 44.60906 31.73067 1.000 23.49745 208 THR A CA 1
ATOM 1579 C C . THR A 1 198 ? 14.99242 45.03140 30.26886 1.000 19.83393 208 THR A C 1
ATOM 1580 O O . THR A 1 198 ? 15.93950 44.64955 29.55836 1.000 21.55538 208 THR A O 1
ATOM 1584 N N . VAL A 1 199 ? 14.05014 45.86408 29.81807 1.000 19.13159 209 VAL A N 1
ATOM 1585 C CA . VAL A 1 199 ? 14.07058 46.33172 28.43369 1.000 19.92618 209 VAL A CA 1
ATOM 1586 C C . VAL A 1 199 ? 15.34717 47.10896 28.14086 1.000 19.78216 209 VAL A C 1
ATOM 1587 O O . VAL A 1 199 ? 16.02456 46.85294 27.14125 1.000 21.30590 209 VAL A O 1
ATOM 1591 N N . ILE A 1 200 ? 15.69215 48.08215 28.99433 1.000 18.20217 210 ILE A N 1
ATOM 1592 C CA . ILE A 1 200 ? 16.84554 48.90920 28.61935 1.000 19.60462 210 ILE A CA 1
ATOM 1593 C C . ILE A 1 200 ? 18.15249 48.14711 28.81702 1.000 20.52304 210 ILE A C 1
ATOM 1594 O O . ILE A 1 200 ? 19.11948 48.37219 28.06814 1.000 22.83123 210 ILE A O 1
ATOM 1599 N N . LYS A 1 201 ? 18.20274 47.22703 29.79390 1.000 20.14281 211 LYS A N 1
ATOM 1600 C CA . LYS A 1 201 ? 19.41500 46.42715 29.96643 1.000 21.79485 211 LYS A CA 1
ATOM 1601 C C . LYS A 1 201 ? 19.66531 45.57115 28.72478 1.000 24.52834 211 LYS A C 1
ATOM 1602 O O . LYS A 1 201 ? 20.78656 45.55592 28.17467 1.000 27.22066 211 LYS A O 1
ATOM 1608 N N . ILE A 1 202 ? 18.60173 44.93256 28.22079 1.000 24.17110 212 ILE A N 1
ATOM 1609 C CA . ILE A 1 202 ? 18.72867 44.09760 27.02713 1.000 28.60192 212 ILE A CA 1
ATOM 1610 C C . ILE A 1 202 ? 19.04940 44.94361 25.81017 1.000 30.38395 212 ILE A C 1
ATOM 1611 O O . ILE A 1 202 ? 19.89728 44.58080 24.99329 1.000 28.77168 212 ILE A O 1
ATOM 1616 N N . MET A 1 203 ? 18.38327 46.08980 25.66345 1.000 27.46103 213 MET A N 1
ATOM 1617 C CA . MET A 1 203 ? 18.64489 46.92120 24.49510 1.000 28.48088 213 MET A CA 1
ATOM 1618 C C . MET A 1 203 ? 20.08787 47.38239 24.46830 1.000 31.65998 213 MET A C 1
ATOM 1619 O O . MET A 1 203 ? 20.69870 47.47545 23.39136 1.000 33.05762 213 MET A O 1
ATOM 1624 N N . SER A 1 204 ? 20.65647 47.68454 25.63487 1.000 29.79411 214 SER A N 1
ATOM 1625 C CA . SER A 1 204 ? 22.03637 48.15056 25.65791 1.000 34.31681 214 SER A CA 1
ATOM 1626 C C . SER A 1 204 ? 22.98669 47.10773 25.07839 1.000 38.38191 214 SER A C 1
ATOM 1627 O O . SER A 1 204 ? 24.05526 47.46058 24.55643 1.000 38.41178 214 SER A O 1
ATOM 1630 N N . TYR A 1 205 ? 22.60159 45.82834 25.12526 1.000 42.71292 215 TYR A N 1
ATOM 1631 C CA . TYR A 1 205 ? 23.40830 44.73200 24.59178 1.000 48.41216 215 TYR A CA 1
ATOM 1632 C C . TYR A 1 205 ? 23.16611 44.43215 23.11871 1.000 55.40541 215 TYR A C 1
ATOM 1633 O O . TYR A 1 205 ? 23.90073 43.62140 22.54160 1.000 63.30145 215 TYR A O 1
ATOM 1642 N N . ILE A 1 206 ? 22.16136 45.03191 22.48908 1.000 51.92532 216 ILE A N 1
ATOM 1643 C CA . ILE A 1 206 ? 21.97869 44.87819 21.05297 1.000 52.43499 216 ILE A CA 1
ATOM 1644 C C . ILE A 1 206 ? 22.27865 46.15007 20.28354 1.000 55.62465 216 ILE A C 1
ATOM 1645 O O . ILE A 1 206 ? 22.24525 46.13435 19.04535 1.000 56.89676 216 ILE A O 1
ATOM 1650 N N . MET A 1 207 ? 22.59437 47.24457 20.96811 1.000 55.88366 217 MET A N 1
ATOM 1651 C CA . MET A 1 207 ? 22.82121 48.50957 20.28071 1.000 66.10963 217 MET A CA 1
ATOM 1652 C C . MET A 1 207 ? 24.23439 48.60392 19.71417 1.000 84.49034 217 MET A C 1
ATOM 1653 O O . MET A 1 207 ? 25.10969 47.80216 20.04638 1.000 90.95768 217 MET A O 1
#

Organism: NCBI:txid1329402

Foldseek 3Di:
DKDFADDPLLVVLLVVFAALVVLVVVLVVLLVLVVVDDLVLLVLLLVLVLVQLLDLVQLVQLLVCLVVLNLVSGDDVSSNSNCVSQFSDVVGDHHPSSSVSCNLLSVLSSLADNVLSVVVNVQVVDLVQLVLVLVQLSVVCNVDRNGSIWDKAFDDVVSVPDDDPCVNVVSLPWADDDRITIDHSSSSVSSSSSSSNSVSSSSSD

Sequence (205 aa):
NAVTHVSANSIRQHILFNNFETLHKDIQSKIDLVNTFTPQTKNLIFRNLLIVITNSYHLQNLLDALEQLEPMYVTDAYSEAILNEIGLCDKGIPNLSSIHFMIYLVSGLTKLTTKQSKILMEIVTDAKIFCHHVNVLEYIIKKNVEKLETVTSTLLEKYTKLPLEVTLFKESGLKIQGNTYIWDPEHKKSICNLYTVIKIMSYIM

Solvent-accessible surface area: 10437 Å² total; per-residue (Å²): 148,57,99,107,44,99,40,67,48,0,76,139,16,36,129,101,41,58,71,23,125,90,14,54,134,57,0,52,50,40,5,78,36,1,102,95,25,74,97,137,19,53,86,42,1,24,120,3,7,34,62,4,8,74,61,90,130,45,8,86,22,0,11,52,0,1,93,120,106,55,47,163,98,28,62,27,74,97,0,84,30,0,2,69,70,7,9,7,37,118,203,28,157,60,72,126,48,6,7,104,0,0,43,69,2,0,27,7,4,40,100,19,50,98,127,2,10,104,16,1,47,90,7,19,117,67,55,146,35,1,49,18,1,4,71,0,0,31,35,2,0,110,112,3,4,137,81,44,54,31,13,49,41,74,21,79,99,155,52,49,142,61,92,43,69,48,46,0,2,85,59,4,15,0,141,19,141,75,66,47,7,61,0,31,0,46,74,0,79,43,1,0,22,1,0,14,2,0,26,0,6,23,107,9,88

B-factor: mean 33.31, std 14.82, range [15.28, 93.4]

Radius of gyration: 17.68 Å; Cα contacts (8 Å, |Δi|>4): 256; chains: 1; bounding box: 31×38×53 Å

InterPro domains:
  IPR007677 Gasdermin [PTHR16399] (29-213)
  IPR009402 Orthopoxvirus A47 [PF06334] (30-214)